Protein AF-A0A5K0YYU1-F1 (afdb_monomer)

Sequence (192 aa):
FPALYQQGPKNLFFDWSRVYGWMVNGLYSSIIIFFFNAFILGKQAFRDGGQIADLPVLGATMFTCIICTVNCQIALTMSHFTWIQHAFVWGSIATWYLFLFLYGMLSPAMTGDSYHIFIDIAPSPMYWIVILLTTATCNLPYFSHISFQRAFRPLDHHIIQEIKHYKKDVKDERMWRRERSKARQKTKIGFT

Solvent-accessible surface area (backbone atoms only — not comparable to full-atom values): 11138 Å² total; per-residue (Å²): 120,75,68,65,68,49,45,64,84,65,40,72,87,72,39,67,70,58,56,50,51,52,52,52,51,51,52,53,40,54,53,48,46,51,54,52,49,51,51,52,44,69,72,38,57,68,40,102,82,65,44,65,57,49,72,69,56,51,50,52,52,46,52,53,27,49,54,53,31,52,50,48,52,50,58,72,69,50,90,72,93,47,74,68,57,52,52,51,52,52,44,53,55,51,53,50,52,50,48,46,50,54,59,30,66,47,58,57,92,81,49,54,95,52,59,41,54,52,70,67,46,69,80,35,67,64,55,58,51,50,38,53,51,48,27,49,61,55,43,45,61,58,51,50,52,50,51,50,40,50,74,78,59,60,52,73,70,58,53,48,51,40,36,74,74,64,52,44,58,80,77,34,65,69,62,45,55,53,53,55,55,61,70,67,53,83,76,90,79,72,92,126

InterPro domains:
  IPR023298 P-type ATPase, transmembrane domain superfamily [SSF81665] (8-143)
  IPR032630 P-type ATPase, C-terminal [PF16212] (1-154)

pLDDT: mean 72.13, std 13.98, range [38.16, 92.06]

Radius of gyration: 23.32 Å; Cα contacts (8 Å, |Δi|>4): 109; chains: 1; bounding box: 61×30×74 Å

Organism: NCBI:txid210225

Structure (mmCIF, N/CA/C/O backbone):
data_AF-A0A5K0YYU1-F1
#
_entry.id   AF-A0A5K0YYU1-F1
#
loop_
_atom_site.group_PDB
_atom_site.id
_atom_site.type_symbol
_atom_site.label_atom_id
_atom_site.label_alt_id
_atom_site.label_comp_id
_atom_site.label_asym_id
_atom_site.label_entity_id
_atom_site.label_seq_id
_atom_site.pdbx_PDB_ins_code
_atom_site.Cartn_x
_atom_site.Cartn_y
_atom_site.Cartn_z
_atom_site.occupancy
_atom_site.B_iso_or_equiv
_atom_site.auth_seq_id
_atom_site.auth_comp_id
_atom_site.auth_asym_id
_atom_site.auth_atom_id
_atom_site.pdbx_PDB_model_num
ATOM 1 N N . PHE A 1 1 ? -14.262 8.699 30.041 1.00 55.66 1 PHE A N 1
ATOM 2 C CA . PHE A 1 1 ? -14.431 7.275 29.681 1.00 55.66 1 PHE A CA 1
ATOM 3 C C . PHE A 1 1 ? -13.352 6.419 30.356 1.00 55.66 1 PHE A C 1
ATOM 5 O O . PHE A 1 1 ? -12.325 6.161 29.738 1.00 55.66 1 PHE A O 1
ATOM 12 N N . PRO A 1 2 ? -13.547 5.979 31.616 1.00 55.06 2 PRO A N 1
ATOM 13 C CA . PRO A 1 2 ? -12.575 5.127 32.323 1.00 55.06 2 PRO A CA 1
ATOM 14 C C . PRO A 1 2 ? -12.354 3.757 31.647 1.00 55.06 2 PRO A C 1
ATOM 16 O O . PRO A 1 2 ? -11.293 3.161 31.799 1.00 55.06 2 PRO A O 1
ATOM 19 N N . ALA A 1 3 ? -13.306 3.293 30.827 1.00 57.41 3 ALA A N 1
ATOM 20 C CA . ALA A 1 3 ? -13.182 2.067 30.035 1.00 57.41 3 ALA A CA 1
ATOM 21 C C . ALA A 1 3 ? -12.029 2.092 29.005 1.00 57.41 3 ALA A C 1
ATOM 23 O O . ALA A 1 3 ? -11.461 1.039 28.729 1.00 57.41 3 ALA A O 1
ATOM 24 N N . LEU A 1 4 ? -11.621 3.263 28.483 1.00 58.41 4 LEU A N 1
ATOM 25 C CA . LEU A 1 4 ? -10.486 3.341 27.541 1.00 58.41 4 LEU A CA 1
ATOM 26 C C . LEU A 1 4 ? -9.161 3.056 28.226 1.00 58.41 4 LEU A C 1
ATOM 28 O O . LEU A 1 4 ? -8.286 2.426 27.640 1.00 58.41 4 LEU A O 1
ATOM 32 N N . TYR A 1 5 ? -9.036 3.472 29.483 1.00 57.28 5 TYR A N 1
ATOM 33 C CA . TYR A 1 5 ? -7.829 3.234 30.262 1.00 57.28 5 TYR A CA 1
ATOM 34 C C . TYR A 1 5 ? -7.651 1.747 30.600 1.00 57.28 5 TYR A C 1
ATOM 36 O O . TYR A 1 5 ? -6.544 1.304 30.872 1.00 57.28 5 TYR A O 1
ATOM 44 N N . GLN A 1 6 ? -8.721 0.946 30.513 1.00 57.97 6 GLN A N 1
ATOM 45 C CA . GLN A 1 6 ? -8.646 -0.507 30.674 1.00 57.97 6 GLN A CA 1
ATOM 46 C C . GLN A 1 6 ? -8.156 -1.251 29.428 1.00 57.97 6 GLN A C 1
ATOM 48 O O . GLN A 1 6 ? -7.838 -2.433 29.535 1.00 57.97 6 GLN A O 1
ATOM 53 N N . GLN A 1 7 ? -8.093 -0.608 28.258 1.00 58.66 7 GLN A N 1
ATOM 54 C CA . GLN A 1 7 ? -7.633 -1.269 27.031 1.00 58.66 7 GLN A CA 1
ATOM 55 C C . GLN A 1 7 ? -6.118 -1.540 27.054 1.00 58.66 7 GLN A C 1
ATOM 57 O O . GLN A 1 7 ? -5.676 -2.531 26.478 1.00 58.66 7 GLN A O 1
ATOM 62 N N . GLY A 1 8 ? -5.344 -0.710 27.767 1.00 58.78 8 GLY A N 1
ATOM 63 C CA . GLY A 1 8 ? -3.905 -0.906 27.993 1.00 58.78 8 GLY A CA 1
ATOM 64 C C . GLY A 1 8 ? -3.589 -2.132 28.867 1.00 58.78 8 GLY A C 1
ATOM 65 O O . GLY A 1 8 ? -2.954 -3.059 28.375 1.00 58.78 8 GLY A O 1
ATOM 66 N N . PRO A 1 9 ? -4.088 -2.211 30.120 1.00 53.91 9 PRO A N 1
ATOM 67 C CA . PRO A 1 9 ? -3.865 -3.353 31.015 1.00 53.91 9 PRO A CA 1
ATOM 68 C C . PRO A 1 9 ? -4.418 -4.686 30.495 1.00 53.91 9 PRO A C 1
ATOM 70 O O . PRO A 1 9 ? -3.914 -5.742 30.855 1.00 53.91 9 PRO A O 1
ATOM 73 N N . LYS A 1 10 ? -5.453 -4.656 29.642 1.00 58.12 10 LYS A N 1
ATOM 74 C CA . LYS A 1 10 ? -6.021 -5.858 29.005 1.00 58.12 10 LYS A CA 1
ATOM 75 C C . LYS A 1 10 ? -5.249 -6.320 27.761 1.00 58.12 10 LYS A C 1
ATOM 77 O O . LYS A 1 10 ? -5.716 -7.223 27.077 1.00 58.12 10 LYS A O 1
ATOM 82 N N . ASN A 1 11 ? -4.116 -5.688 27.446 1.00 57.56 11 ASN A N 1
ATOM 83 C CA . ASN A 1 11 ? -3.204 -6.037 26.355 1.00 57.56 11 ASN A CA 1
ATOM 84 C C . ASN A 1 11 ? -3.864 -6.213 24.970 1.00 57.56 11 ASN A C 1
ATOM 86 O O . ASN A 1 11 ? -3.296 -6.844 24.084 1.00 57.56 11 ASN A O 1
ATOM 90 N N . LEU A 1 12 ? -5.041 -5.609 24.738 1.00 58.25 12 LEU A N 1
ATOM 91 C CA . LEU A 1 12 ? -5.784 -5.746 23.474 1.00 58.25 12 LEU A CA 1
ATOM 92 C C . LEU A 1 12 ? -4.993 -5.237 22.262 1.00 58.25 12 LEU A C 1
ATOM 94 O O . LEU A 1 12 ? -5.298 -5.590 21.123 1.00 58.25 12 LEU A O 1
ATOM 98 N N . PHE A 1 13 ? -4.002 -4.372 22.494 1.00 58.41 13 PHE A N 1
ATOM 99 C CA . PHE A 1 13 ? -3.174 -3.821 21.432 1.00 58.41 13 PHE A CA 1
ATOM 100 C C . PHE A 1 13 ? -1.977 -4.714 21.049 1.00 58.41 13 PHE A C 1
ATOM 102 O O . PHE A 1 13 ? -1.480 -4.592 19.928 1.0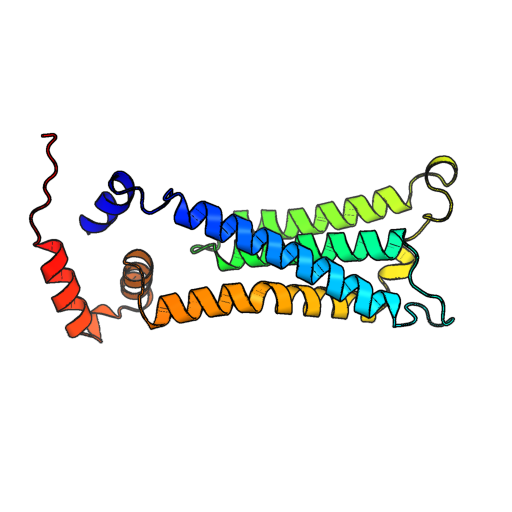0 58.41 13 PHE A O 1
ATOM 109 N N . PHE A 1 14 ? -1.559 -5.622 21.933 1.00 58.78 14 PHE A N 1
ATOM 110 C CA . PHE A 1 14 ? -0.385 -6.494 21.776 1.00 58.78 14 PHE A CA 1
ATOM 111 C C . PHE A 1 14 ? -0.728 -7.982 21.881 1.00 58.78 14 PHE A C 1
ATOM 113 O O . PHE A 1 14 ? 0.141 -8.818 22.113 1.00 58.78 14 PHE A O 1
ATOM 120 N N . ASP A 1 15 ? -1.998 -8.326 21.696 1.00 71.25 15 ASP A N 1
ATOM 121 C CA . ASP A 1 15 ? -2.409 -9.718 21.652 1.00 71.25 15 ASP A CA 1
ATOM 122 C C . ASP A 1 15 ? -1.735 -10.428 20.461 1.00 71.25 15 ASP A C 1
ATOM 124 O O . ASP A 1 15 ? -1.705 -9.901 19.342 1.00 71.25 15 ASP A O 1
ATOM 128 N N . TRP A 1 16 ? -1.176 -11.618 20.693 1.00 76.50 16 TRP A N 1
ATOM 129 C CA . TRP A 1 16 ? -0.406 -12.376 19.692 1.00 76.50 16 TRP A CA 1
ATOM 130 C C . TRP A 1 16 ? -1.220 -12.669 18.426 1.00 76.50 16 TRP A C 1
ATOM 132 O O . TRP A 1 16 ? -0.676 -12.709 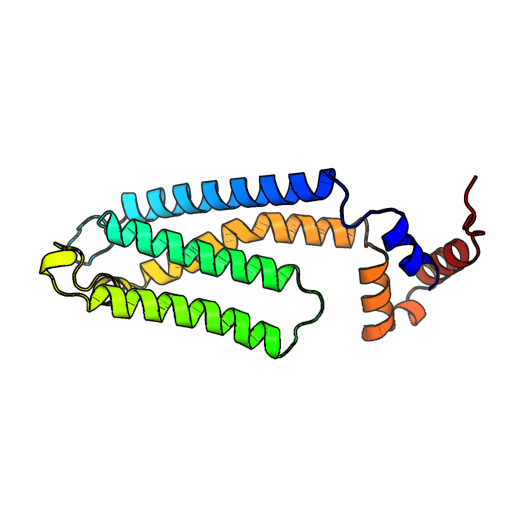17.321 1.00 76.50 16 TRP A O 1
ATOM 142 N N . SER A 1 17 ? -2.541 -12.786 18.577 1.00 76.06 17 SER A N 1
ATOM 143 C CA . SER A 1 17 ? -3.508 -12.908 17.483 1.00 76.06 17 SER A CA 1
ATOM 144 C C . SER A 1 17 ? -3.402 -11.757 16.473 1.00 76.06 17 SER A C 1
ATOM 146 O O . SER A 1 17 ? -3.455 -11.970 15.260 1.00 76.06 17 SER A O 1
ATOM 148 N N . ARG A 1 18 ? -3.189 -10.529 16.959 1.00 75.50 18 ARG A N 1
ATOM 149 C CA . ARG A 1 18 ? -3.094 -9.335 16.121 1.00 75.50 18 ARG A CA 1
ATOM 150 C C . ARG A 1 18 ? -1.764 -9.265 15.393 1.00 75.50 18 ARG A C 1
ATOM 152 O O . ARG A 1 18 ? -1.749 -8.910 14.218 1.00 75.50 18 ARG A O 1
ATOM 159 N N . VAL A 1 19 ? -0.673 -9.635 16.063 1.00 83.62 19 VAL A N 1
ATOM 160 C CA . VAL A 1 19 ? 0.653 -9.747 15.434 1.00 83.62 19 VAL A CA 1
ATOM 161 C C . VAL A 1 19 ? 0.601 -10.756 14.290 1.00 83.62 19 VAL A C 1
ATOM 163 O O . VAL A 1 19 ? 0.998 -10.430 13.174 1.00 83.62 19 VAL A O 1
ATOM 166 N N . TYR A 1 20 ? 0.019 -11.934 14.528 1.00 85.19 20 TYR A N 1
ATOM 167 C CA . TYR A 1 20 ? -0.157 -12.946 13.488 1.00 85.19 20 TYR A CA 1
ATOM 168 C C . TYR A 1 20 ? -1.018 -12.436 12.321 1.00 85.19 20 TYR A C 1
ATOM 170 O O . TYR A 1 20 ? -0.659 -12.631 11.162 1.00 85.19 20 TYR A O 1
ATOM 178 N N . GLY A 1 21 ? -2.100 -11.701 12.602 1.00 83.31 21 GLY A N 1
ATOM 179 C CA . GLY A 1 21 ? -2.921 -11.064 11.567 1.00 83.31 21 GLY A CA 1
ATOM 180 C C . GLY A 1 21 ? -2.133 -10.093 10.679 1.00 83.31 21 GLY A C 1
ATOM 181 O O . GLY A 1 21 ? -2.270 -10.126 9.456 1.00 83.31 21 GLY A O 1
ATOM 182 N N . TRP A 1 22 ? -1.254 -9.278 11.268 1.00 84.62 22 TRP A N 1
ATOM 183 C CA . TRP A 1 22 ? -0.362 -8.394 10.510 1.00 84.62 22 TRP A CA 1
ATOM 184 C C . TRP A 1 22 ? 0.678 -9.167 9.692 1.00 84.62 22 TRP A C 1
ATOM 186 O O . TRP A 1 22 ? 0.928 -8.803 8.544 1.00 84.62 22 TRP A O 1
ATOM 196 N N . MET A 1 23 ? 1.237 -10.255 10.234 1.00 88.75 23 MET A N 1
ATOM 197 C CA . MET A 1 23 ? 2.175 -11.117 9.502 1.00 88.75 23 MET A CA 1
ATOM 198 C C . MET A 1 23 ? 1.515 -11.766 8.280 1.00 88.75 23 MET A C 1
ATOM 200 O O . MET A 1 23 ? 2.078 -11.727 7.187 1.00 88.75 23 MET A O 1
ATOM 204 N N . VAL A 1 24 ? 0.303 -12.308 8.436 1.00 87.94 24 VAL A N 1
ATOM 205 C CA . VAL A 1 24 ? -0.466 -12.898 7.328 1.00 87.94 24 VAL A CA 1
ATOM 206 C C . VAL A 1 24 ? -0.821 -11.840 6.283 1.00 87.94 24 VAL A C 1
ATOM 208 O O . VAL A 1 24 ? -0.683 -12.103 5.091 1.00 87.94 24 VAL A O 1
ATOM 211 N N . ASN A 1 25 ? -1.209 -10.629 6.702 1.00 86.88 25 ASN A N 1
ATOM 212 C CA . ASN A 1 25 ? -1.471 -9.526 5.773 1.00 86.88 25 ASN A CA 1
ATOM 213 C C . ASN A 1 25 ? -0.217 -9.136 4.974 1.00 86.88 25 ASN A C 1
ATOM 215 O O . ASN A 1 25 ? -0.302 -8.913 3.766 1.00 86.88 25 ASN A O 1
ATOM 219 N N . GLY A 1 26 ? 0.949 -9.095 5.625 1.00 88.31 26 GLY A N 1
ATOM 220 C CA . GLY A 1 26 ? 2.231 -8.858 4.961 1.00 88.31 26 GLY A CA 1
ATOM 221 C C . GLY A 1 26 ? 2.562 -9.948 3.940 1.00 88.31 26 GLY A C 1
ATOM 222 O O . GLY A 1 26 ? 2.882 -9.638 2.795 1.00 88.31 26 GLY A O 1
ATOM 223 N N . LEU A 1 27 ? 2.405 -11.222 4.315 1.00 90.75 27 LEU A N 1
ATOM 224 C CA . LEU A 1 27 ? 2.638 -12.355 3.415 1.00 90.75 27 LEU A CA 1
ATOM 225 C C . LEU A 1 27 ? 1.703 -12.319 2.198 1.00 90.75 27 LEU A C 1
ATOM 227 O O . LEU A 1 27 ? 2.154 -12.458 1.064 1.00 90.75 27 LEU A O 1
ATOM 231 N N . TYR A 1 28 ? 0.412 -12.081 2.430 1.00 89.12 28 TYR A N 1
ATOM 232 C CA . TYR A 1 28 ? -0.592 -11.937 1.379 1.00 89.12 28 TYR A CA 1
ATOM 233 C C . TYR A 1 28 ? -0.252 -10.790 0.418 1.00 89.12 28 TYR A C 1
ATOM 235 O O . TYR A 1 28 ? -0.287 -10.970 -0.800 1.00 89.12 28 TYR A O 1
ATOM 243 N N . SER A 1 29 ? 0.142 -9.636 0.965 1.00 89.38 29 SER A N 1
ATOM 244 C CA . SER A 1 29 ? 0.532 -8.462 0.181 1.00 89.38 29 SER A CA 1
ATOM 245 C C . SER A 1 29 ? 1.723 -8.766 -0.731 1.00 89.38 29 SER A C 1
ATOM 247 O O . SER A 1 29 ? 1.675 -8.490 -1.928 1.00 89.38 29 SER A O 1
ATOM 249 N N . SER A 1 30 ? 2.763 -9.409 -0.195 1.00 90.94 30 SER A N 1
ATOM 250 C CA . SER A 1 30 ? 3.954 -9.797 -0.959 1.00 90.94 30 SER A CA 1
ATOM 251 C C . SER A 1 30 ? 3.638 -10.786 -2.082 1.00 90.94 30 SER A C 1
ATOM 253 O O . SER A 1 30 ? 4.115 -10.612 -3.203 1.00 90.94 30 SER A O 1
ATOM 255 N N . ILE A 1 31 ? 2.804 -11.796 -1.807 1.00 91.62 31 ILE A N 1
ATOM 256 C CA . ILE A 1 31 ? 2.374 -12.789 -2.803 1.00 91.62 31 ILE A CA 1
ATOM 257 C C . ILE A 1 31 ? 1.642 -12.097 -3.957 1.00 91.62 31 ILE A C 1
ATOM 259 O O . ILE A 1 31 ? 1.972 -12.323 -5.121 1.00 91.62 31 ILE A O 1
ATOM 263 N N . ILE A 1 32 ? 0.684 -11.219 -3.651 1.00 89.69 32 ILE A N 1
ATOM 264 C CA . ILE A 1 32 ? -0.076 -10.503 -4.680 1.00 89.69 32 ILE A CA 1
ATOM 265 C C . ILE A 1 32 ? 0.823 -9.622 -5.521 1.00 89.69 32 ILE A C 1
ATOM 267 O O . ILE A 1 32 ? 0.738 -9.694 -6.743 1.00 89.69 32 ILE A O 1
ATOM 271 N N . ILE A 1 33 ? 1.685 -8.822 -4.893 1.00 90.75 33 ILE A N 1
ATOM 272 C CA . ILE A 1 33 ? 2.581 -7.922 -5.619 1.00 90.75 33 ILE A CA 1
ATOM 273 C C . ILE A 1 33 ? 3.455 -8.722 -6.584 1.00 90.75 33 ILE A C 1
ATOM 275 O O . ILE A 1 33 ? 3.574 -8.335 -7.747 1.00 90.75 33 ILE A O 1
ATOM 279 N N . PHE A 1 34 ? 4.010 -9.851 -6.139 1.00 89.12 34 PHE A N 1
ATOM 280 C CA . PHE A 1 34 ? 4.836 -10.705 -6.983 1.00 89.12 34 PHE A CA 1
ATOM 281 C C . PHE A 1 34 ? 4.057 -11.256 -8.185 1.00 89.12 34 PHE A C 1
ATOM 283 O O . PHE A 1 34 ? 4.461 -11.036 -9.326 1.00 89.12 34 PHE A O 1
ATOM 290 N N . PHE A 1 35 ? 2.918 -11.919 -7.953 1.00 87.75 35 PHE A N 1
ATOM 291 C CA . PHE A 1 35 ? 2.144 -12.538 -9.033 1.00 87.75 35 PHE A CA 1
ATOM 292 C C . PHE A 1 35 ? 1.530 -11.512 -9.991 1.00 87.75 35 PHE A C 1
ATOM 294 O O . PHE A 1 35 ? 1.548 -11.746 -11.197 1.00 87.75 35 PHE A O 1
ATOM 301 N N . PHE A 1 36 ? 1.028 -10.374 -9.498 1.00 86.56 36 PHE A N 1
ATOM 302 C CA . PHE A 1 36 ? 0.480 -9.318 -10.357 1.00 86.56 36 PHE A CA 1
ATOM 303 C C . PHE A 1 36 ? 1.551 -8.713 -11.257 1.00 86.56 36 PHE A C 1
ATOM 305 O O . PHE A 1 36 ? 1.348 -8.623 -12.467 1.00 86.56 36 PHE A O 1
ATOM 312 N N . ASN A 1 37 ? 2.702 -8.339 -10.692 1.00 84.94 37 ASN A N 1
ATOM 313 C CA . ASN A 1 37 ? 3.785 -7.761 -11.484 1.00 84.94 37 ASN A CA 1
ATOM 314 C C . ASN A 1 37 ? 4.342 -8.782 -12.480 1.00 84.94 37 ASN A C 1
ATOM 316 O O . ASN A 1 37 ? 4.493 -8.455 -13.653 1.00 84.94 37 ASN A O 1
ATOM 320 N N . ALA A 1 38 ? 4.569 -10.030 -12.059 1.00 83.50 38 ALA A N 1
ATOM 321 C CA . ALA A 1 38 ? 5.037 -11.088 -12.954 1.00 83.50 38 ALA A CA 1
ATOM 322 C C . ALA A 1 38 ? 4.035 -11.390 -14.081 1.00 83.50 38 ALA A C 1
ATOM 324 O O . ALA A 1 38 ? 4.435 -11.615 -15.219 1.00 83.50 38 ALA A O 1
ATOM 325 N N . PHE A 1 39 ? 2.730 -11.370 -13.797 1.00 83.50 39 PHE A N 1
ATOM 326 C CA . PHE A 1 39 ? 1.703 -11.620 -14.805 1.00 83.50 39 PHE A CA 1
ATOM 327 C C . PHE A 1 39 ? 1.578 -10.469 -15.804 1.00 83.50 39 PHE A C 1
ATOM 329 O O . PHE A 1 39 ? 1.506 -10.721 -17.005 1.00 83.50 39 PHE A O 1
ATOM 336 N N . ILE A 1 40 ? 1.545 -9.221 -15.328 1.00 79.69 40 ILE A N 1
ATOM 337 C CA . ILE A 1 40 ? 1.324 -8.062 -16.197 1.00 79.69 40 ILE A CA 1
ATOM 338 C C . ILE A 1 40 ? 2.580 -7.760 -17.016 1.00 79.69 40 ILE A C 1
ATOM 340 O O . ILE A 1 40 ? 2.497 -7.679 -18.237 1.00 79.69 40 ILE A O 1
ATOM 344 N N . LEU A 1 41 ? 3.752 -7.669 -16.380 1.00 74.00 41 LEU A N 1
ATOM 345 C CA . LEU A 1 41 ? 5.000 -7.362 -17.085 1.00 74.00 41 LEU A CA 1
ATOM 346 C C . LEU A 1 41 ? 5.563 -8.571 -17.849 1.00 74.00 41 LEU A C 1
ATOM 348 O O . LEU A 1 41 ? 6.295 -8.388 -18.816 1.00 74.00 41 LEU A O 1
ATOM 352 N N . GLY A 1 42 ? 5.220 -9.800 -17.447 1.00 67.62 42 GLY A N 1
ATOM 353 C CA . GLY A 1 42 ? 5.651 -11.017 -18.143 1.00 67.62 42 GLY A CA 1
ATOM 354 C C . GLY A 1 42 ? 4.817 -11.364 -19.379 1.00 67.62 42 GLY A C 1
ATOM 355 O O . GLY A 1 42 ? 5.314 -12.053 -20.266 1.00 67.62 42 GLY A O 1
ATOM 356 N N . LYS A 1 43 ? 3.559 -10.907 -19.462 1.00 62.38 43 LYS A N 1
ATOM 357 C CA . LYS A 1 43 ? 2.682 -11.158 -20.624 1.00 62.38 43 LYS A CA 1
ATOM 358 C C . LYS A 1 43 ? 2.557 -9.976 -21.574 1.00 62.38 43 LYS A C 1
ATOM 360 O O . LYS A 1 43 ? 2.192 -10.179 -22.729 1.00 62.38 43 LYS A O 1
ATOM 365 N N . GLN A 1 44 ? 2.805 -8.760 -21.099 1.00 58.00 44 GLN A N 1
ATOM 366 C CA . GLN A 1 44 ? 2.590 -7.547 -21.873 1.00 58.00 44 GLN A CA 1
ATOM 367 C C . GLN A 1 44 ? 3.927 -6.954 -22.320 1.00 58.00 44 GLN A C 1
ATOM 369 O O . GLN A 1 44 ? 4.811 -6.718 -21.499 1.00 58.00 44 GLN A O 1
ATOM 374 N N . ALA A 1 45 ? 4.067 -6.696 -23.623 1.00 55.97 45 ALA A N 1
ATOM 375 C CA . ALA A 1 45 ? 5.203 -5.956 -24.156 1.00 55.97 45 ALA A CA 1
ATOM 376 C C . ALA A 1 45 ? 5.219 -4.553 -23.533 1.00 55.97 45 ALA A C 1
ATOM 378 O O . ALA A 1 45 ? 4.289 -3.768 -23.713 1.00 55.97 45 ALA A O 1
ATOM 379 N N . PHE A 1 46 ? 6.253 -4.270 -22.744 1.00 53.97 46 PHE A N 1
ATOM 380 C CA . PHE A 1 46 ? 6.353 -3.052 -21.939 1.00 53.97 46 PHE A CA 1
ATOM 381 C C . PHE A 1 46 ? 6.889 -1.860 -22.750 1.00 53.97 46 PHE A C 1
ATOM 383 O O . PHE A 1 46 ? 6.750 -0.712 -22.332 1.00 53.97 46 PHE A O 1
ATOM 390 N N . ARG A 1 47 ? 7.480 -2.134 -23.922 1.00 55.41 47 ARG A N 1
ATOM 391 C CA . ARG A 1 47 ? 8.093 -1.158 -24.832 1.00 55.41 47 ARG A CA 1
ATOM 392 C C . ARG A 1 47 ? 7.389 -1.188 -26.193 1.00 55.41 47 ARG A C 1
ATOM 394 O O . ARG A 1 47 ? 7.032 -2.271 -26.657 1.00 55.41 47 ARG A O 1
ATOM 401 N N . ASP A 1 48 ? 7.277 -0.036 -26.865 1.00 49.62 48 ASP A N 1
ATOM 402 C CA . ASP A 1 48 ? 6.700 0.110 -28.224 1.00 49.62 48 ASP A CA 1
ATOM 403 C C . ASP A 1 48 ? 7.341 -0.824 -29.279 1.00 49.62 48 ASP A C 1
ATOM 405 O O . ASP A 1 48 ? 6.781 -1.046 -30.347 1.00 49.62 48 ASP A O 1
ATOM 409 N N . GLY A 1 49 ? 8.502 -1.416 -28.970 1.00 47.38 49 GLY A N 1
ATOM 410 C CA . GLY A 1 49 ? 9.204 -2.404 -29.796 1.00 47.38 49 GLY A CA 1
ATOM 411 C C . GLY A 1 49 ? 8.905 -3.882 -29.496 1.00 47.38 49 GLY A C 1
ATOM 412 O O . GLY A 1 49 ? 9.624 -4.738 -30.000 1.00 47.38 49 GLY A O 1
ATOM 413 N N . GLY A 1 50 ? 7.913 -4.221 -28.662 1.00 52.97 50 GLY A N 1
ATOM 414 C CA . GLY A 1 50 ? 7.540 -5.625 -28.409 1.00 52.97 50 GLY A CA 1
ATOM 415 C C . GLY A 1 50 ? 8.445 -6.383 -27.423 1.00 52.97 50 GLY A C 1
ATOM 416 O O . GLY A 1 50 ? 8.275 -7.586 -27.233 1.00 52.97 50 GLY A O 1
ATOM 417 N N . GLN A 1 51 ? 9.407 -5.701 -26.795 1.00 56.59 51 GLN A N 1
ATOM 418 C CA . GLN A 1 51 ? 10.353 -6.309 -25.857 1.00 56.59 51 GLN A CA 1
ATOM 419 C C . GLN A 1 51 ? 9.714 -6.518 -24.475 1.00 56.59 51 GLN A C 1
ATOM 421 O O . GLN A 1 51 ? 9.005 -5.650 -23.952 1.00 56.59 51 GLN A O 1
ATOM 426 N N . ILE A 1 52 ? 9.958 -7.698 -23.905 1.00 60.34 52 ILE A N 1
ATOM 427 C CA . ILE A 1 52 ? 9.526 -8.083 -22.558 1.00 60.34 52 ILE A CA 1
ATOM 428 C C . ILE A 1 52 ? 10.324 -7.253 -21.543 1.00 60.34 52 ILE A C 1
ATOM 430 O O . ILE A 1 52 ? 11.473 -6.905 -21.804 1.00 60.34 52 ILE A O 1
ATOM 434 N N . ALA A 1 53 ? 9.716 -6.909 -20.407 1.00 63.28 53 ALA A N 1
ATOM 435 C CA . ALA A 1 53 ? 10.404 -6.172 -19.353 1.00 63.28 53 ALA A CA 1
ATOM 436 C C . ALA A 1 53 ? 11.607 -6.968 -18.814 1.00 63.28 53 ALA A C 1
ATOM 438 O O . ALA A 1 53 ? 11.452 -8.115 -18.388 1.00 63.28 53 ALA A O 1
ATOM 439 N N . ASP A 1 54 ? 12.785 -6.341 -18.791 1.00 71.12 54 ASP A N 1
ATOM 440 C CA . ASP A 1 54 ? 13.985 -6.949 -18.217 1.00 71.12 54 ASP A CA 1
ATOM 441 C C . ASP A 1 54 ? 13.841 -7.155 -16.700 1.00 71.12 54 ASP A C 1
ATOM 443 O O . ASP A 1 54 ? 13.093 -6.455 -16.007 1.00 71.12 54 ASP A O 1
ATOM 447 N N . LEU A 1 55 ? 14.601 -8.106 -16.148 1.00 76.19 55 LEU A N 1
ATOM 448 C CA . LEU A 1 55 ? 14.570 -8.434 -14.717 1.00 76.19 55 LEU A CA 1
ATOM 449 C C . LEU A 1 55 ? 14.789 -7.209 -13.789 1.00 76.19 55 LEU A C 1
ATOM 451 O O . LEU A 1 55 ? 14.082 -7.111 -12.781 1.00 76.19 55 LEU A O 1
ATOM 455 N N . PRO A 1 56 ? 15.677 -6.241 -14.105 1.00 76.25 56 PRO A N 1
ATOM 456 C CA . PRO A 1 56 ? 15.827 -5.017 -13.314 1.00 76.25 56 PRO A CA 1
ATOM 457 C C . PRO A 1 56 ? 14.587 -4.109 -13.342 1.00 76.25 56 PRO A C 1
ATOM 459 O O . PRO A 1 56 ? 14.224 -3.530 -12.318 1.00 76.25 56 PRO A O 1
ATOM 462 N N . VAL A 1 57 ? 13.897 -4.025 -14.486 1.00 78.19 57 VAL A N 1
ATOM 463 C CA . VAL A 1 57 ? 12.650 -3.254 -14.656 1.00 78.19 57 VAL A CA 1
ATOM 464 C C . VAL A 1 57 ? 11.521 -3.876 -13.836 1.00 78.19 57 VAL A C 1
ATOM 466 O O . VAL A 1 57 ? 10.785 -3.171 -13.136 1.00 78.19 57 VAL A O 1
ATOM 469 N N . LEU A 1 58 ? 11.420 -5.207 -13.867 1.00 82.25 58 LEU A N 1
ATOM 470 C CA . LEU A 1 58 ? 10.468 -5.960 -13.055 1.00 82.25 58 LEU A CA 1
ATOM 471 C C . LEU A 1 58 ? 10.712 -5.720 -11.559 1.00 82.25 58 LEU A C 1
ATOM 473 O O . LEU A 1 58 ? 9.776 -5.392 -10.828 1.00 82.25 58 LEU A O 1
ATOM 477 N N . GLY A 1 59 ? 11.969 -5.820 -11.116 1.00 83.88 59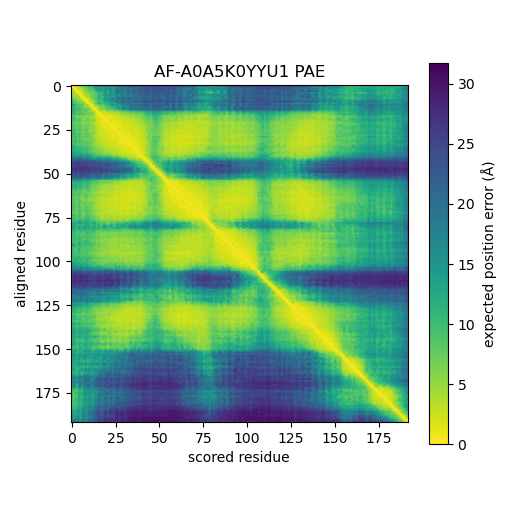 GLY A N 1
ATOM 478 C CA . GLY A 1 59 ? 12.360 -5.568 -9.730 1.00 83.88 59 GLY A CA 1
ATOM 479 C C . GLY A 1 59 ? 12.027 -4.145 -9.276 1.00 83.88 59 GLY A C 1
ATOM 480 O O . GLY A 1 59 ? 11.371 -3.967 -8.249 1.00 83.88 59 GLY A O 1
ATOM 481 N N . ALA A 1 60 ? 12.403 -3.131 -10.061 1.00 84.06 60 ALA A N 1
ATOM 482 C CA . ALA A 1 60 ? 12.103 -1.732 -9.754 1.00 84.06 60 ALA A CA 1
ATOM 483 C C . ALA A 1 60 ? 10.590 -1.479 -9.630 1.00 84.06 60 ALA A C 1
ATOM 485 O O . ALA A 1 60 ? 10.144 -0.829 -8.682 1.00 84.06 60 ALA A O 1
ATOM 486 N N . THR A 1 61 ? 9.788 -2.055 -10.532 1.00 85.81 61 THR A N 1
ATOM 487 C CA . THR A 1 61 ? 8.322 -1.929 -10.503 1.00 85.81 61 THR A CA 1
ATOM 488 C C . THR A 1 61 ? 7.715 -2.599 -9.271 1.00 85.81 61 THR A C 1
ATOM 490 O O . THR A 1 61 ? 6.871 -2.000 -8.596 1.00 85.81 61 THR A O 1
ATOM 493 N N . MET A 1 62 ? 8.185 -3.801 -8.915 1.00 89.31 62 MET A N 1
ATOM 494 C CA . MET A 1 62 ? 7.757 -4.500 -7.699 1.00 89.31 62 MET A CA 1
ATOM 495 C C . MET A 1 62 ? 8.059 -3.678 -6.442 1.00 89.31 62 MET A C 1
ATOM 497 O O . MET A 1 62 ? 7.179 -3.516 -5.596 1.00 89.31 62 MET A O 1
ATOM 501 N N . PHE A 1 63 ? 9.261 -3.105 -6.328 1.00 89.12 63 PHE A N 1
ATOM 502 C CA . PHE A 1 63 ? 9.622 -2.263 -5.186 1.00 89.12 63 PHE A CA 1
ATOM 503 C C . PHE A 1 63 ? 8.751 -1.007 -5.084 1.00 89.12 63 PHE A C 1
ATOM 505 O O . PHE A 1 63 ? 8.254 -0.699 -3.998 1.00 89.12 63 PHE A O 1
ATOM 512 N N . THR A 1 64 ? 8.479 -0.321 -6.198 1.00 89.94 64 THR A N 1
ATOM 513 C CA . THR A 1 64 ? 7.564 0.831 -6.199 1.00 89.94 64 THR A CA 1
ATOM 514 C C . THR A 1 64 ? 6.153 0.432 -5.749 1.00 89.94 64 THR A C 1
ATOM 516 O O . THR A 1 64 ? 5.538 1.145 -4.950 1.00 89.94 64 THR A O 1
ATOM 519 N N . CYS A 1 65 ? 5.650 -0.731 -6.184 1.00 90.69 65 CYS A N 1
ATOM 520 C CA . CYS A 1 65 ? 4.360 -1.262 -5.731 1.00 90.69 65 CYS A CA 1
ATOM 521 C C . CYS A 1 65 ? 4.342 -1.524 -4.218 1.00 90.69 65 CYS A C 1
ATOM 523 O O . CYS A 1 65 ? 3.358 -1.186 -3.557 1.00 90.69 65 CYS A O 1
ATOM 525 N N . ILE A 1 66 ? 5.420 -2.086 -3.656 1.00 92.06 66 ILE A N 1
ATOM 526 C CA . ILE A 1 66 ? 5.550 -2.326 -2.209 1.00 92.06 66 ILE A CA 1
ATOM 527 C C . ILE A 1 66 ? 5.490 -1.003 -1.448 1.00 92.06 66 ILE A C 1
ATOM 529 O O . ILE A 1 66 ? 4.699 -0.870 -0.516 1.00 92.06 66 ILE A O 1
ATOM 533 N N . ILE A 1 67 ? 6.274 -0.006 -1.862 1.00 91.75 67 ILE A N 1
ATOM 534 C CA . ILE A 1 67 ? 6.333 1.298 -1.189 1.00 91.75 67 ILE A CA 1
ATOM 535 C C . ILE A 1 67 ? 4.970 1.990 -1.231 1.00 91.75 67 ILE A C 1
ATOM 537 O O . ILE A 1 67 ? 4.514 2.505 -0.210 1.00 91.75 67 ILE A O 1
ATOM 541 N N . CYS A 1 68 ? 4.289 1.975 -2.379 1.00 90.12 68 CYS A N 1
ATOM 542 C CA . CYS A 1 68 ? 2.956 2.561 -2.510 1.00 90.12 68 CYS A CA 1
ATOM 543 C C . CYS A 1 68 ? 1.925 1.828 -1.632 1.00 90.12 68 CYS A C 1
ATOM 545 O O . CYS A 1 68 ? 1.170 2.459 -0.888 1.00 90.12 68 CYS A O 1
ATOM 547 N N . THR A 1 69 ? 1.954 0.492 -1.646 1.00 90.75 69 THR A N 1
ATOM 548 C CA . THR A 1 69 ? 1.066 -0.358 -0.845 1.00 90.75 69 THR A CA 1
ATOM 549 C C . THR A 1 69 ? 1.248 -0.117 0.644 1.00 90.75 69 THR A C 1
ATOM 551 O O . THR A 1 69 ? 0.275 0.191 1.325 1.00 90.75 69 THR A O 1
ATOM 554 N N . VAL A 1 70 ? 2.478 -0.197 1.152 1.00 90.19 70 VAL A N 1
ATOM 555 C CA . VAL A 1 70 ? 2.770 -0.035 2.582 1.00 90.19 70 VAL A CA 1
ATOM 556 C C . VAL A 1 70 ? 2.425 1.376 3.057 1.00 90.19 70 VAL A C 1
ATOM 558 O O . VAL A 1 70 ? 1.788 1.526 4.098 1.00 90.19 70 VAL A O 1
ATOM 561 N N . ASN A 1 71 ? 2.754 2.413 2.281 1.00 90.75 71 ASN A N 1
ATOM 562 C CA . ASN A 1 71 ? 2.359 3.784 2.615 1.00 90.75 71 ASN A CA 1
ATOM 563 C C . ASN A 1 71 ? 0.835 3.945 2.684 1.00 90.75 71 ASN A C 1
ATOM 565 O O . ASN A 1 71 ? 0.322 4.586 3.601 1.00 90.75 71 ASN A O 1
ATOM 569 N N . CYS A 1 72 ? 0.100 3.328 1.756 1.00 87.62 72 CYS A N 1
ATOM 570 C CA . CYS A 1 72 ? -1.358 3.337 1.780 1.00 87.62 72 CYS A CA 1
ATOM 571 C C . CYS A 1 72 ? -1.916 2.561 2.988 1.00 87.62 72 CYS A C 1
ATOM 573 O O . CYS A 1 72 ? -2.810 3.065 3.664 1.00 87.62 72 CYS A O 1
ATOM 575 N N . GLN A 1 73 ? -1.352 1.397 3.336 1.00 87.94 73 GLN A N 1
ATOM 576 C CA . GLN A 1 73 ? -1.736 0.640 4.539 1.00 87.94 73 GLN A CA 1
ATOM 577 C C . GLN A 1 73 ? -1.532 1.461 5.815 1.00 87.94 73 GLN A C 1
ATOM 579 O O . GLN A 1 73 ? -2.421 1.509 6.670 1.00 87.94 73 GLN A O 1
ATOM 584 N N . ILE A 1 74 ? -0.393 2.149 5.935 1.00 86.38 74 ILE A N 1
ATOM 585 C CA . ILE A 1 74 ? -0.104 3.041 7.064 1.00 86.38 74 ILE A CA 1
ATOM 586 C C . ILE A 1 74 ? -1.129 4.177 7.105 1.00 86.38 74 ILE A C 1
ATOM 588 O O . ILE A 1 74 ? -1.733 4.410 8.152 1.00 86.38 74 ILE A O 1
ATOM 592 N N . ALA A 1 75 ? -1.385 4.833 5.970 1.00 84.88 75 ALA A N 1
ATOM 593 C CA . ALA A 1 75 ? -2.358 5.917 5.877 1.00 84.88 75 ALA A CA 1
ATOM 594 C C . ALA A 1 75 ? -3.783 5.469 6.256 1.00 84.88 75 ALA A C 1
ATOM 596 O O . ALA A 1 75 ? -4.482 6.199 6.954 1.00 84.88 75 ALA A O 1
ATOM 597 N N . LEU A 1 76 ? -4.197 4.260 5.860 1.00 79.44 76 LEU A N 1
ATOM 598 C CA . LEU A 1 76 ? -5.500 3.679 6.211 1.00 79.44 76 LEU A CA 1
ATOM 599 C C . LEU A 1 76 ? -5.606 3.291 7.692 1.00 79.44 76 LEU A C 1
ATOM 601 O O . LEU A 1 76 ? -6.691 3.349 8.273 1.00 79.44 76 LEU A O 1
ATOM 605 N N . THR A 1 77 ? -4.491 2.886 8.301 1.00 76.00 77 THR A N 1
ATOM 606 C CA . THR A 1 77 ? -4.434 2.511 9.723 1.00 76.00 77 THR A CA 1
ATOM 607 C C . THR A 1 77 ? -4.418 3.743 10.627 1.00 76.00 77 THR A C 1
ATOM 609 O O . THR A 1 77 ? -4.905 3.702 11.760 1.00 76.00 77 THR A O 1
ATOM 612 N N . MET A 1 78 ? -3.859 4.852 10.142 1.00 77.44 78 MET A N 1
ATOM 613 C CA . MET A 1 78 ? -3.701 6.069 10.922 1.00 77.44 78 MET A CA 1
ATOM 614 C C . MET A 1 78 ? -5.051 6.754 11.169 1.00 77.44 78 MET A C 1
ATOM 616 O O . MET A 1 78 ? -5.774 7.113 10.246 1.00 77.44 78 MET A O 1
ATOM 620 N N . SER A 1 79 ? -5.390 6.982 12.439 1.00 65.12 79 SER A N 1
ATOM 621 C CA . SER A 1 79 ? -6.665 7.605 12.818 1.00 65.12 79 SER A CA 1
ATOM 622 C C . SER A 1 79 ? -6.632 9.138 12.845 1.00 65.12 79 SER A C 1
ATOM 624 O O . SER A 1 79 ? -7.684 9.775 12.849 1.00 65.12 79 SER A O 1
ATOM 626 N N . HIS A 1 80 ? -5.439 9.738 12.879 1.00 70.81 80 HIS A N 1
ATOM 627 C CA . HIS A 1 80 ? -5.236 11.183 12.912 1.00 70.81 80 HIS A CA 1
ATOM 628 C C . HIS A 1 80 ? -4.165 11.570 11.908 1.00 70.81 80 HIS A C 1
ATOM 630 O O . HIS A 1 80 ? -2.990 11.321 12.162 1.00 70.81 80 HIS A O 1
ATOM 636 N N . PHE A 1 81 ? -4.582 12.196 10.808 1.00 72.00 81 PHE A N 1
ATOM 637 C CA . PHE A 1 81 ? -3.683 12.646 9.757 1.00 72.00 81 PHE A CA 1
ATOM 638 C C . PHE A 1 81 ? -2.999 13.951 10.175 1.00 72.00 81 PHE A C 1
ATOM 640 O O . PHE A 1 81 ? -3.627 15.009 10.201 1.00 72.00 81 PHE A O 1
ATOM 647 N N . THR A 1 82 ? -1.727 13.877 10.566 1.00 83.56 82 THR A N 1
ATOM 648 C CA . THR A 1 82 ? -0.933 15.067 10.913 1.00 83.56 82 THR A CA 1
ATOM 649 C C . THR A 1 82 ? -0.035 15.477 9.749 1.00 83.56 82 THR A C 1
ATOM 651 O O . THR A 1 82 ? 0.362 14.646 8.933 1.00 83.56 82 THR A O 1
ATOM 654 N N . TRP A 1 83 ? 0.340 16.759 9.687 1.00 82.62 83 TRP A N 1
ATOM 655 C CA . TRP A 1 83 ? 1.261 17.271 8.660 1.00 82.62 83 TRP A CA 1
ATOM 656 C C . TRP A 1 83 ? 2.590 16.500 8.618 1.00 82.62 83 TRP A C 1
ATOM 658 O O . TRP A 1 83 ? 3.121 16.219 7.548 1.00 82.62 83 TRP A O 1
ATOM 668 N N . ILE A 1 84 ? 3.084 16.085 9.788 1.00 85.00 84 ILE A N 1
ATOM 669 C CA . ILE A 1 84 ? 4.309 15.289 9.921 1.00 85.00 84 ILE A CA 1
ATOM 670 C C . ILE A 1 84 ? 4.174 13.959 9.171 1.00 85.00 84 ILE A C 1
ATOM 672 O O . ILE A 1 84 ? 5.063 13.593 8.413 1.00 85.00 84 ILE A O 1
ATOM 676 N N . GLN A 1 85 ? 3.053 13.251 9.325 1.00 85.25 85 GLN A N 1
ATOM 677 C CA . GLN A 1 85 ? 2.839 11.975 8.631 1.00 85.25 85 GLN A CA 1
ATOM 678 C C . GLN A 1 85 ? 2.787 12.159 7.119 1.00 85.25 85 GLN A C 1
ATOM 680 O O . GLN A 1 85 ? 3.354 11.353 6.390 1.00 85.25 85 GLN A O 1
ATOM 685 N N . HIS A 1 86 ? 2.156 13.237 6.651 1.00 84.19 86 HIS A N 1
ATOM 686 C CA . HIS A 1 86 ? 2.144 13.577 5.234 1.00 84.19 86 HIS A CA 1
ATOM 687 C C . HIS A 1 86 ? 3.571 13.760 4.708 1.00 84.19 86 HIS A C 1
ATOM 689 O O . HIS A 1 86 ? 3.941 13.146 3.711 1.00 84.19 86 HIS A O 1
ATOM 695 N N . ALA A 1 87 ? 4.399 14.525 5.426 1.00 88.56 87 ALA A N 1
ATOM 696 C CA . ALA A 1 87 ? 5.801 14.720 5.073 1.00 88.56 87 ALA A CA 1
ATOM 697 C C . ALA A 1 87 ? 6.589 13.399 5.034 1.00 88.56 87 ALA A C 1
ATOM 699 O O . ALA A 1 87 ? 7.385 13.204 4.122 1.00 88.56 87 ALA A O 1
ATOM 700 N N . PHE A 1 88 ? 6.340 12.464 5.958 1.00 87.56 88 PHE A N 1
ATOM 701 C CA . PHE A 1 88 ? 6.983 11.145 5.935 1.00 87.56 88 PHE A CA 1
ATOM 702 C C . PHE A 1 88 ? 6.521 10.269 4.766 1.00 87.56 88 PHE A C 1
ATOM 704 O O . PHE A 1 88 ? 7.354 9.621 4.134 1.00 87.56 88 PHE A O 1
ATOM 711 N N . VAL A 1 89 ? 5.225 10.268 4.440 1.00 87.94 89 VAL A N 1
ATOM 712 C CA . VAL A 1 89 ? 4.692 9.500 3.304 1.00 87.94 89 VAL A CA 1
ATOM 713 C C . VAL A 1 89 ? 5.293 10.009 1.995 1.00 87.94 89 VAL A C 1
ATOM 715 O O . VAL A 1 89 ? 5.904 9.229 1.264 1.00 87.94 89 VAL A O 1
ATOM 718 N N . TRP A 1 90 ? 5.208 11.314 1.723 1.00 87.94 90 TRP A N 1
ATOM 719 C CA . TRP A 1 90 ? 5.800 11.894 0.511 1.00 87.94 90 TRP A CA 1
ATOM 720 C C . TRP A 1 90 ? 7.318 11.816 0.505 1.00 87.94 90 TRP A C 1
ATOM 722 O O . TRP A 1 90 ? 7.901 11.541 -0.538 1.00 87.94 90 TRP A O 1
ATOM 732 N N . GLY A 1 91 ? 7.951 12.003 1.664 1.00 89.56 91 GLY A N 1
ATOM 733 C CA . GLY A 1 91 ? 9.389 11.851 1.835 1.00 89.56 91 GLY A CA 1
ATOM 734 C C . GLY A 1 91 ? 9.852 10.453 1.443 1.00 89.56 91 GLY A C 1
ATOM 735 O O . GLY A 1 91 ? 10.787 10.331 0.664 1.00 89.56 91 GLY A O 1
ATOM 736 N N . SER A 1 92 ? 9.150 9.401 1.879 1.00 89.88 92 SER A N 1
ATOM 737 C CA . SER A 1 92 ? 9.499 8.020 1.516 1.00 89.88 92 SER A CA 1
ATOM 738 C C . SER A 1 92 ? 9.422 7.768 0.005 1.00 89.88 92 SER A C 1
ATOM 740 O O . SER A 1 92 ? 10.322 7.154 -0.568 1.00 89.88 92 SER A O 1
ATOM 742 N N . ILE A 1 93 ? 8.389 8.301 -0.656 1.00 88.12 93 ILE A N 1
ATOM 743 C CA . ILE A 1 93 ? 8.203 8.187 -2.106 1.00 88.12 93 ILE A CA 1
ATOM 744 C C . ILE A 1 93 ? 9.302 8.971 -2.836 1.00 88.12 93 ILE A C 1
ATOM 746 O O . ILE A 1 93 ? 9.915 8.455 -3.769 1.00 88.12 93 ILE A O 1
ATOM 750 N N . ALA A 1 94 ? 9.593 10.193 -2.387 1.00 89.44 94 ALA A N 1
ATOM 751 C CA . ALA A 1 94 ? 10.630 11.039 -2.966 1.00 89.44 94 ALA A CA 1
ATOM 752 C C . ALA A 1 94 ? 12.023 10.413 -2.823 1.00 89.44 94 ALA A C 1
ATOM 754 O O . ALA A 1 94 ? 12.774 10.372 -3.793 1.00 89.44 94 ALA A O 1
ATOM 755 N N . THR A 1 95 ? 12.361 9.872 -1.649 1.00 90.31 95 THR A N 1
ATOM 756 C CA . THR A 1 95 ? 13.640 9.189 -1.413 1.00 90.31 95 THR A CA 1
ATOM 757 C C . THR A 1 95 ? 13.790 7.949 -2.292 1.00 90.31 95 THR A C 1
ATOM 759 O O . THR A 1 95 ? 14.879 7.707 -2.803 1.00 90.31 95 THR A O 1
ATOM 762 N N . TRP A 1 96 ? 12.714 7.191 -2.523 1.00 89.44 96 TRP A N 1
ATOM 763 C CA . TRP A 1 96 ? 12.747 6.044 -3.433 1.00 89.44 96 TRP A CA 1
ATOM 764 C C . TRP A 1 96 ? 13.042 6.447 -4.879 1.00 89.44 96 TRP A C 1
ATOM 766 O O . TRP A 1 96 ? 13.937 5.884 -5.508 1.00 89.44 96 TRP A O 1
ATOM 776 N N . TYR A 1 97 ? 12.342 7.456 -5.400 1.00 84.88 97 TYR A N 1
ATOM 777 C CA . TYR A 1 97 ? 12.602 7.946 -6.753 1.00 84.88 97 TYR A CA 1
ATOM 778 C C . TYR A 1 97 ? 13.978 8.603 -6.883 1.00 84.88 97 TYR A C 1
ATOM 780 O O . TYR A 1 97 ? 14.642 8.423 -7.901 1.00 84.88 97 TYR A O 1
ATOM 788 N N . LEU A 1 98 ? 14.446 9.298 -5.843 1.00 86.62 98 LEU A N 1
ATOM 789 C CA . LEU A 1 98 ? 15.808 9.820 -5.785 1.00 86.62 98 LEU A CA 1
ATOM 790 C C . LEU A 1 98 ? 16.835 8.682 -5.850 1.00 86.62 98 LEU A C 1
ATOM 792 O O . LEU A 1 98 ? 17.807 8.786 -6.589 1.00 86.62 98 LEU A O 1
ATOM 796 N N . PHE A 1 99 ? 16.609 7.586 -5.122 1.00 84.44 99 PHE A N 1
ATOM 797 C CA . PHE A 1 99 ? 17.463 6.403 -5.182 1.00 84.44 99 PHE A CA 1
ATOM 798 C C . PHE A 1 99 ? 17.473 5.780 -6.582 1.00 84.44 99 PHE A C 1
ATOM 800 O O . PHE A 1 99 ? 18.551 5.516 -7.104 1.00 84.44 99 PHE A O 1
ATOM 807 N N . LEU A 1 100 ? 16.310 5.612 -7.223 1.00 80.69 100 LEU A N 1
ATOM 808 C CA . LEU A 1 100 ? 16.224 5.114 -8.602 1.00 80.69 100 LEU A CA 1
ATOM 809 C C . LEU A 1 100 ? 16.968 6.019 -9.594 1.00 80.69 100 LEU A C 1
ATOM 811 O O . LEU A 1 100 ? 17.661 5.522 -10.480 1.00 80.69 100 LEU A O 1
ATOM 815 N N . PHE A 1 101 ? 16.857 7.337 -9.428 1.00 79.06 101 PHE A N 1
ATOM 816 C CA . PHE A 1 101 ? 17.552 8.314 -10.261 1.00 79.06 101 PHE A CA 1
ATOM 817 C C . PHE A 1 101 ? 19.073 8.248 -10.069 1.00 79.06 101 PHE A C 1
ATOM 819 O O . PHE A 1 101 ? 19.809 8.120 -11.044 1.00 79.06 101 PHE A O 1
ATOM 826 N N . LEU A 1 102 ? 19.548 8.259 -8.819 1.00 81.12 102 LEU A N 1
ATOM 827 C CA . LEU A 1 102 ? 20.974 8.147 -8.501 1.00 81.12 102 LEU A CA 1
ATOM 828 C C . LEU A 1 102 ? 21.553 6.807 -8.967 1.00 81.12 102 LEU A C 1
ATOM 830 O O . LEU A 1 102 ? 22.637 6.785 -9.545 1.00 81.12 102 LEU A O 1
ATOM 834 N N . TYR A 1 103 ? 20.818 5.708 -8.772 1.00 74.94 103 TYR A N 1
ATOM 835 C CA . TYR A 1 103 ? 21.191 4.379 -9.257 1.00 74.94 103 TYR A CA 1
ATOM 836 C C . TYR A 1 103 ? 21.298 4.343 -10.787 1.00 74.94 103 TYR A C 1
ATOM 838 O O . TYR A 1 103 ? 22.256 3.793 -11.320 1.00 74.94 103 TYR A O 1
ATOM 846 N N . GLY A 1 104 ? 20.377 5.001 -11.497 1.00 69.69 104 GLY A N 1
ATOM 847 C CA . GLY A 1 104 ? 20.432 5.138 -12.955 1.00 69.69 104 GLY A CA 1
ATOM 848 C C . GLY A 1 104 ? 21.604 5.985 -13.472 1.00 69.69 104 GLY A C 1
ATOM 849 O O . GLY A 1 104 ? 21.999 5.816 -14.623 1.00 69.69 104 GLY A O 1
ATOM 850 N N . MET A 1 105 ? 22.171 6.869 -12.641 1.00 68.75 105 MET A N 1
ATOM 851 C CA . MET A 1 105 ? 23.336 7.704 -12.973 1.00 68.75 105 MET A CA 1
ATOM 852 C C . MET A 1 105 ? 24.689 7.044 -12.664 1.00 68.75 105 MET A C 1
ATOM 854 O O . MET A 1 105 ? 25.723 7.557 -13.100 1.00 68.75 105 MET A O 1
ATOM 858 N N . LEU A 1 106 ? 24.718 5.940 -11.908 1.00 66.31 106 LEU A N 1
ATOM 859 C CA . LEU A 1 106 ? 25.959 5.232 -11.588 1.00 66.31 106 LEU A CA 1
ATOM 860 C C . LEU A 1 106 ? 26.595 4.625 -12.851 1.00 66.31 106 LEU A C 1
ATOM 862 O O . LEU A 1 106 ? 25.916 4.108 -13.738 1.00 66.31 106 LEU A O 1
ATOM 866 N N . SER A 1 107 ? 27.926 4.733 -12.917 1.00 50.66 107 SER A N 1
ATOM 867 C CA . SER A 1 107 ? 28.739 4.460 -14.107 1.00 50.66 107 SER A CA 1
ATOM 868 C C . SER A 1 107 ? 28.506 3.049 -14.683 1.00 50.66 107 SER A C 1
ATOM 870 O O . SER A 1 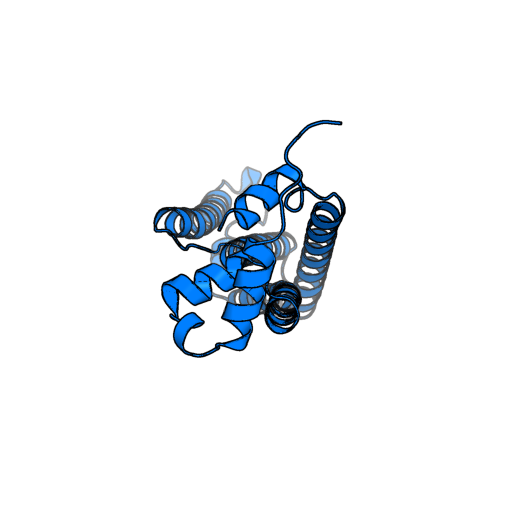107 ? 28.502 2.090 -13.906 1.00 50.66 107 SER A O 1
ATOM 872 N N . PRO A 1 108 ? 28.415 2.879 -16.023 1.00 53.91 108 PRO A N 1
ATOM 873 C CA . PRO A 1 108 ? 28.142 1.593 -16.686 1.00 53.91 108 PRO A CA 1
ATOM 874 C C . PRO A 1 108 ? 29.076 0.444 -16.273 1.00 53.91 108 PRO A C 1
ATOM 876 O O . PRO A 1 108 ? 28.703 -0.723 -16.359 1.00 53.91 108 PRO A O 1
ATOM 879 N N . ALA A 1 109 ? 30.277 0.769 -15.782 1.00 50.19 109 ALA A N 1
ATOM 880 C CA . ALA A 1 109 ? 31.269 -0.191 -15.301 1.00 50.19 109 ALA A CA 1
ATOM 881 C C . ALA A 1 109 ? 30.834 -0.984 -14.049 1.00 50.19 109 ALA A C 1
ATOM 883 O O . ALA A 1 109 ? 31.393 -2.046 -13.790 1.00 50.19 109 ALA A O 1
ATOM 884 N N . MET A 1 110 ? 29.861 -0.489 -13.274 1.00 49.91 110 MET A N 1
ATOM 885 C CA . MET A 1 110 ? 29.315 -1.184 -12.096 1.00 49.91 110 MET A CA 1
ATOM 886 C C . MET A 1 110 ? 27.888 -1.715 -12.315 1.00 49.91 110 MET A C 1
ATOM 888 O O . MET A 1 110 ? 27.446 -2.577 -11.558 1.00 49.91 110 MET A O 1
ATOM 892 N N . THR A 1 111 ? 27.174 -1.218 -13.331 1.00 50.00 111 THR A N 1
ATOM 893 C CA . THR A 1 111 ? 25.719 -1.412 -13.500 1.00 50.00 111 THR A CA 1
ATOM 894 C C . THR A 1 111 ? 25.335 -2.253 -14.728 1.00 50.00 111 THR A C 1
ATOM 896 O O . THR A 1 111 ? 24.197 -2.711 -14.808 1.00 50.00 111 THR A O 1
ATOM 899 N N . GLY A 1 112 ? 26.247 -2.508 -15.675 1.00 56.22 112 GLY A N 1
ATOM 900 C CA . GLY A 1 112 ? 25.940 -3.290 -16.887 1.00 56.22 112 GLY A CA 1
ATOM 901 C C . GLY A 1 112 ? 24.799 -2.682 -17.725 1.00 56.22 112 GLY A C 1
ATOM 902 O O . GLY A 1 112 ? 24.681 -1.460 -17.800 1.00 56.22 112 GLY A O 1
ATOM 903 N N . ASP A 1 113 ? 23.925 -3.524 -18.297 1.00 50.81 113 ASP A N 1
ATOM 904 C CA . ASP A 1 113 ? 22.743 -3.150 -19.115 1.00 50.81 113 ASP A CA 1
ATOM 905 C C . ASP A 1 113 ? 21.630 -2.400 -18.343 1.00 50.81 113 ASP A C 1
ATOM 907 O O . ASP A 1 113 ? 20.585 -2.070 -18.894 1.00 50.81 113 ASP A O 1
ATOM 911 N N . SER A 1 114 ? 21.830 -2.107 -17.054 1.00 50.84 114 SER A N 1
ATOM 912 C CA . SER A 1 114 ? 20.863 -1.413 -16.183 1.00 50.84 114 SER A CA 1
ATOM 913 C C . SER A 1 114 ? 20.994 0.118 -16.196 1.00 50.84 114 SER A C 1
ATOM 915 O O . SER A 1 114 ? 20.449 0.812 -15.334 1.00 50.84 114 SER A O 1
ATOM 917 N N . TYR A 1 115 ? 21.738 0.666 -17.153 1.00 50.84 115 TYR A N 1
ATOM 918 C CA . TYR A 1 115 ? 21.874 2.106 -17.343 1.00 50.84 115 TYR A CA 1
ATOM 919 C C . TYR A 1 115 ? 20.528 2.678 -17.837 1.00 50.84 115 TYR A C 1
ATOM 921 O O . TYR A 1 115 ? 19.990 2.203 -18.827 1.00 50.84 115 TYR A O 1
ATOM 929 N N . HIS A 1 116 ? 19.972 3.687 -17.147 1.00 58.03 116 HIS A N 1
ATOM 930 C CA . HIS A 1 116 ? 18.720 4.401 -17.508 1.00 58.03 116 HIS A CA 1
ATOM 931 C C . HIS A 1 116 ? 17.377 3.675 -17.279 1.00 58.03 116 HIS A C 1
ATOM 933 O O . HIS A 1 116 ? 16.351 4.123 -17.786 1.00 58.03 116 HIS A O 1
ATOM 939 N N . ILE A 1 117 ? 17.313 2.661 -16.405 1.00 64.25 117 ILE A N 1
ATOM 940 C CA . ILE A 1 117 ? 16.048 1.975 -16.037 1.00 64.25 117 ILE A CA 1
ATOM 941 C C . ILE A 1 117 ? 14.910 2.958 -15.688 1.00 64.25 117 ILE A C 1
ATOM 943 O O . ILE A 1 117 ? 13.768 2.766 -16.093 1.00 64.25 117 ILE A O 1
ATOM 947 N N . PHE A 1 118 ? 15.196 4.034 -14.947 1.00 63.22 118 PHE A N 1
ATOM 948 C CA . PHE A 1 118 ? 14.168 5.007 -14.560 1.00 63.22 118 PHE A CA 1
ATOM 949 C C . PHE A 1 118 ? 13.630 5.828 -15.745 1.00 63.22 118 PHE A C 1
ATOM 951 O O . PHE A 1 118 ? 12.432 6.102 -15.802 1.00 63.22 118 PHE A O 1
ATOM 958 N N . ILE A 1 119 ? 14.498 6.200 -16.688 1.00 62.53 119 ILE A N 1
ATOM 959 C CA . ILE A 1 119 ? 14.129 7.008 -17.860 1.00 62.53 119 ILE A CA 1
ATOM 960 C C . ILE A 1 119 ? 13.289 6.182 -18.837 1.00 62.53 119 ILE A C 1
ATOM 962 O O . ILE A 1 119 ? 12.354 6.717 -19.423 1.00 62.53 119 ILE A O 1
ATOM 966 N N . ASP A 1 120 ? 13.552 4.881 -18.934 1.00 64.38 120 ASP A N 1
ATOM 967 C CA . ASP A 1 120 ? 12.785 3.971 -19.786 1.00 64.38 120 ASP A CA 1
ATOM 968 C C . ASP A 1 120 ? 11.395 3.647 -19.214 1.00 64.38 120 ASP A C 1
ATOM 970 O O . ASP A 1 120 ? 10.431 3.466 -19.958 1.00 64.38 120 ASP A O 1
ATOM 974 N N . ILE A 1 121 ? 11.265 3.593 -17.885 1.00 70.31 121 ILE A N 1
ATOM 975 C CA . ILE A 1 121 ? 10.014 3.209 -17.220 1.00 70.31 121 ILE A CA 1
ATOM 976 C C . ILE A 1 121 ? 9.063 4.399 -17.018 1.00 70.31 121 ILE A C 1
ATOM 978 O O . ILE A 1 121 ? 7.850 4.249 -17.178 1.00 70.31 121 ILE A O 1
ATOM 982 N N . ALA A 1 122 ? 9.583 5.580 -16.670 1.00 68.81 122 ALA A N 1
ATOM 983 C CA . ALA A 1 122 ? 8.782 6.764 -16.345 1.00 68.81 122 ALA A CA 1
ATOM 984 C C . ALA A 1 122 ? 7.769 7.211 -17.430 1.00 68.81 122 ALA A C 1
ATOM 986 O O . ALA A 1 122 ? 6.649 7.578 -17.050 1.00 68.81 122 ALA A O 1
ATOM 987 N N . PRO A 1 123 ? 8.089 7.188 -18.743 1.00 72.25 123 PRO A N 1
ATOM 988 C CA . PRO A 1 123 ? 7.152 7.597 -19.789 1.00 72.25 123 PRO A CA 1
ATOM 989 C C . PRO A 1 123 ? 6.087 6.538 -20.101 1.00 72.25 123 PRO A C 1
ATOM 991 O O . PRO A 1 123 ? 5.096 6.861 -20.754 1.00 72.25 123 PRO A O 1
ATOM 994 N N . SER A 1 124 ? 6.246 5.291 -19.640 1.00 74.44 124 SER A N 1
ATOM 995 C CA . SER A 1 124 ? 5.279 4.228 -19.914 1.00 74.44 124 SER A CA 1
ATOM 996 C C . SER A 1 124 ? 4.024 4.391 -19.043 1.00 74.44 124 SER A C 1
ATOM 998 O O . SER A 1 124 ? 4.097 4.251 -17.820 1.00 74.44 124 SER A O 1
ATOM 1000 N N . PRO A 1 125 ? 2.828 4.627 -19.619 1.00 76.94 125 PRO A N 1
ATOM 1001 C CA . PRO A 1 125 ? 1.593 4.730 -18.838 1.00 76.94 125 PRO A CA 1
ATOM 1002 C C . PRO A 1 125 ? 1.222 3.401 -18.165 1.00 76.94 125 PRO A C 1
ATOM 1004 O O . PRO A 1 125 ? 0.593 3.392 -17.106 1.00 76.94 125 PRO A O 1
ATOM 1007 N N . MET A 1 126 ? 1.652 2.274 -18.743 1.00 75.56 126 MET A N 1
ATOM 1008 C CA . MET A 1 126 ? 1.405 0.944 -18.186 1.00 75.56 126 MET A CA 1
ATOM 1009 C C . MET A 1 126 ? 2.076 0.765 -16.826 1.00 75.56 126 MET A C 1
ATOM 1011 O O . MET A 1 126 ? 1.478 0.164 -15.937 1.00 75.56 126 MET A O 1
ATOM 1015 N N . TYR A 1 127 ? 3.259 1.351 -16.621 1.00 79.19 127 TYR A N 1
ATOM 1016 C CA . TYR A 1 127 ? 3.941 1.346 -15.327 1.00 79.19 127 TYR A CA 1
ATOM 1017 C C . TYR A 1 127 ? 3.062 1.924 -14.209 1.00 79.19 127 TYR A C 1
ATOM 1019 O O . TYR A 1 127 ? 2.839 1.289 -13.176 1.00 79.19 127 TYR A O 1
ATOM 1027 N N . TRP A 1 128 ? 2.498 3.111 -14.442 1.00 83.88 128 TRP A N 1
ATOM 1028 C CA . TRP A 1 128 ? 1.656 3.807 -13.470 1.00 83.88 128 TRP A CA 1
ATOM 1029 C C . TRP A 1 128 ? 0.354 3.054 -13.192 1.00 83.88 128 TRP A C 1
ATOM 1031 O O . TRP A 1 128 ? -0.064 2.941 -12.037 1.00 83.88 128 TRP A O 1
ATOM 1041 N N . ILE A 1 129 ? -0.262 2.488 -14.234 1.00 85.25 129 ILE A N 1
ATOM 1042 C CA . ILE A 1 129 ? -1.482 1.685 -14.102 1.00 85.25 129 ILE A CA 1
ATOM 1043 C C . ILE A 1 129 ? -1.211 0.427 -13.273 1.00 85.25 129 ILE A C 1
ATOM 1045 O O . ILE A 1 129 ? -1.990 0.124 -12.370 1.00 85.25 129 ILE A O 1
ATOM 1049 N N . VAL A 1 130 ? -0.101 -0.277 -13.521 1.00 85.81 130 VAL A N 1
ATOM 1050 C CA . VAL A 1 130 ? 0.280 -1.471 -12.749 1.00 85.81 130 VAL A CA 1
ATOM 1051 C C . VAL A 1 130 ? 0.460 -1.137 -11.276 1.00 85.81 130 VAL A C 1
ATOM 1053 O O . VAL A 1 130 ? -0.063 -1.863 -10.429 1.00 85.81 130 VAL A O 1
ATOM 1056 N N . ILE A 1 131 ? 1.137 -0.031 -10.954 1.00 87.19 131 ILE A N 1
ATOM 1057 C CA . ILE A 1 131 ? 1.334 0.394 -9.563 1.00 87.19 131 ILE A CA 1
ATOM 1058 C C . ILE A 1 131 ? -0.004 0.670 -8.887 1.00 87.19 131 ILE A C 1
ATOM 1060 O O . ILE A 1 131 ? -0.256 0.150 -7.797 1.00 87.19 131 ILE A O 1
ATOM 1064 N N . LEU A 1 132 ? -0.875 1.456 -9.525 1.00 88.12 132 LEU A 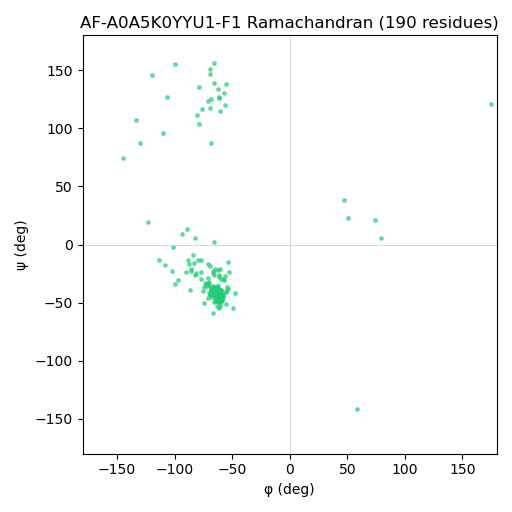N 1
ATOM 1065 C CA . LEU A 1 132 ? -2.183 1.799 -8.967 1.00 88.12 132 LEU A CA 1
ATOM 1066 C C . LEU A 1 132 ? -3.059 0.559 -8.777 1.00 88.12 132 LEU A C 1
ATOM 1068 O O . LEU A 1 132 ? -3.653 0.381 -7.714 1.00 88.12 132 LEU A O 1
ATOM 1072 N N . LEU A 1 133 ? -3.104 -0.322 -9.774 1.00 87.75 133 LEU A N 1
ATOM 1073 C CA . LEU A 1 133 ? -3.944 -1.514 -9.761 1.00 87.75 133 LEU A CA 1
ATOM 1074 C C . LEU A 1 133 ? -3.447 -2.554 -8.750 1.00 87.75 133 LEU A C 1
ATOM 1076 O O . LEU A 1 133 ? -4.246 -3.109 -7.992 1.00 87.75 133 LEU A O 1
ATOM 1080 N N . THR A 1 134 ? -2.131 -2.765 -8.671 1.00 88.62 134 THR A N 1
ATOM 1081 C CA . THR A 1 134 ? -1.514 -3.655 -7.674 1.00 88.62 134 THR A CA 1
ATOM 1082 C C . THR A 1 134 ? -1.753 -3.124 -6.261 1.00 88.62 134 THR A C 1
ATOM 1084 O O . THR A 1 134 ? -2.201 -3.866 -5.386 1.00 88.62 134 THR A O 1
ATOM 1087 N N . THR A 1 135 ? -1.543 -1.822 -6.048 1.00 89.00 135 THR A N 1
ATOM 1088 C CA . THR A 1 135 ? -1.765 -1.160 -4.754 1.00 89.00 135 THR A CA 1
ATOM 1089 C C . THR A 1 135 ? -3.231 -1.242 -4.326 1.00 89.00 135 THR A C 1
ATOM 1091 O O . THR A 1 135 ? -3.526 -1.576 -3.178 1.00 89.00 135 THR A O 1
ATOM 1094 N N . ALA A 1 136 ? -4.169 -0.980 -5.239 1.00 88.00 136 ALA A N 1
ATOM 1095 C CA . ALA A 1 136 ? -5.599 -1.073 -4.958 1.00 88.00 136 ALA A CA 1
ATOM 1096 C C . ALA A 1 136 ? -6.007 -2.505 -4.583 1.00 88.00 136 ALA A C 1
ATOM 1098 O O . ALA A 1 136 ? -6.661 -2.714 -3.562 1.00 88.00 136 ALA A O 1
ATOM 1099 N N . THR A 1 137 ? -5.561 -3.496 -5.359 1.00 88.19 137 THR A N 1
ATOM 1100 C CA . THR A 1 137 ? -5.877 -4.915 -5.126 1.00 88.19 137 THR A CA 1
ATOM 1101 C C . THR A 1 137 ? -5.328 -5.408 -3.791 1.00 88.19 137 THR A C 1
ATOM 1103 O O . THR A 1 137 ? -6.006 -6.136 -3.068 1.00 88.19 137 THR A O 1
ATOM 1106 N N . CYS A 1 138 ? -4.126 -4.967 -3.423 1.00 87.50 138 CYS A N 1
ATOM 1107 C CA . CYS A 1 138 ? -3.512 -5.340 -2.159 1.00 87.50 138 CYS A CA 1
ATOM 1108 C C . CYS A 1 138 ? -4.217 -4.716 -0.942 1.00 87.50 138 CYS A C 1
ATOM 1110 O O . CYS A 1 138 ? -4.338 -5.358 0.102 1.00 87.50 138 CYS A O 1
ATOM 1112 N N . ASN A 1 139 ? -4.697 -3.476 -1.066 1.00 85.50 139 ASN A N 1
ATOM 1113 C CA . ASN A 1 139 ? -5.336 -2.752 0.036 1.00 85.50 139 ASN A CA 1
ATOM 1114 C C . ASN A 1 139 ? -6.831 -3.045 0.186 1.00 85.50 139 ASN A C 1
ATOM 1116 O O . ASN A 1 139 ? -7.368 -2.892 1.282 1.00 85.50 139 ASN A O 1
ATOM 1120 N N . LEU A 1 140 ? -7.499 -3.493 -0.879 1.00 84.62 140 LEU A N 1
ATOM 1121 C CA . LEU A 1 140 ? -8.914 -3.866 -0.874 1.00 84.62 140 LEU A CA 1
ATOM 1122 C C . LEU A 1 140 ? -9.306 -4.819 0.269 1.00 84.62 140 LEU A C 1
ATOM 1124 O O . LEU A 1 140 ? -10.200 -4.460 1.029 1.00 84.62 140 LEU A O 1
ATOM 1128 N N . PRO A 1 141 ? -8.668 -5.986 0.468 1.00 80.19 141 PRO A N 1
ATOM 1129 C CA . PRO A 1 141 ? -9.080 -6.924 1.515 1.00 80.19 141 PRO A CA 1
ATOM 1130 C C . PRO A 1 141 ? -8.867 -6.361 2.921 1.00 80.19 141 PRO A C 1
ATOM 1132 O O . PRO A 1 141 ? -9.716 -6.556 3.791 1.00 80.19 141 PRO A O 1
ATOM 1135 N N . TYR A 1 142 ? -7.785 -5.608 3.134 1.00 80.44 142 TYR A N 1
ATOM 1136 C CA . TYR A 1 142 ? -7.536 -4.917 4.397 1.00 80.44 142 TYR A CA 1
ATOM 1137 C C . TYR A 1 142 ? -8.617 -3.864 4.676 1.00 80.44 142 TYR A C 1
ATOM 1139 O O . TYR A 1 142 ? -9.212 -3.829 5.757 1.00 80.44 142 TYR A O 1
ATOM 1147 N N . PHE A 1 143 ? -8.937 -3.051 3.668 1.00 80.19 143 PHE A N 1
ATOM 1148 C CA . PHE A 1 143 ? -9.983 -2.039 3.742 1.00 80.19 143 PHE A CA 1
ATOM 1149 C C . PHE A 1 143 ? -11.368 -2.657 3.968 1.00 80.19 143 PHE A C 1
ATOM 1151 O O . PHE A 1 143 ? -12.119 -2.187 4.825 1.00 80.19 143 PHE A O 1
ATOM 1158 N N . SER A 1 144 ? -11.705 -3.734 3.255 1.00 79.38 144 SER A N 1
ATOM 1159 C CA . SER A 1 144 ? -12.953 -4.481 3.424 1.00 79.38 144 SER A CA 1
ATOM 1160 C C . SER A 1 144 ? -13.060 -5.086 4.819 1.00 79.38 144 SER A C 1
ATOM 1162 O O . SER A 1 144 ? -14.103 -4.946 5.454 1.00 79.38 144 SER A O 1
ATOM 1164 N N . HIS A 1 145 ? -11.985 -5.689 5.334 1.00 78.38 145 HIS A N 1
ATOM 1165 C CA . HIS A 1 145 ? -11.955 -6.241 6.686 1.00 78.38 145 HIS A CA 1
ATOM 1166 C C . HIS A 1 145 ? -12.189 -5.153 7.742 1.00 78.38 145 HIS A C 1
ATOM 1168 O O . HIS A 1 145 ? -13.040 -5.320 8.616 1.00 78.38 145 HIS A O 1
ATOM 1174 N N . ILE A 1 146 ? -11.505 -4.008 7.641 1.00 74.88 146 ILE A N 1
ATOM 1175 C CA . ILE A 1 146 ? -11.710 -2.882 8.567 1.00 74.88 146 ILE A CA 1
ATOM 1176 C C . ILE A 1 146 ? -13.118 -2.307 8.450 1.00 74.88 146 ILE A C 1
ATOM 1178 O O . ILE A 1 146 ? -13.742 -2.011 9.467 1.00 74.88 146 ILE A O 1
ATOM 1182 N N . SER A 1 147 ? -13.630 -2.145 7.233 1.00 73.81 147 SER A N 1
ATOM 1183 C CA . SER A 1 147 ? -14.960 -1.580 6.991 1.00 73.81 147 SER A CA 1
ATOM 1184 C C . SER A 1 147 ? -16.054 -2.486 7.552 1.00 73.81 147 SER A C 1
ATOM 1186 O O . SER A 1 147 ? -16.959 -2.015 8.240 1.00 73.81 147 SER A O 1
ATOM 1188 N N . PHE A 1 148 ? -15.924 -3.797 7.344 1.00 75.56 148 PHE A N 1
ATOM 1189 C CA . PHE A 1 148 ? -16.807 -4.805 7.920 1.00 75.56 148 PHE A CA 1
ATOM 1190 C C . PHE A 1 148 ? -16.702 -4.831 9.450 1.00 75.56 148 PHE A C 1
ATOM 1192 O O . PHE A 1 148 ? -17.714 -4.794 10.151 1.00 75.56 148 PHE A O 1
ATOM 1199 N N . GLN A 1 149 ? -15.486 -4.807 10.000 1.00 71.44 149 GLN A N 1
ATOM 1200 C CA . GLN A 1 149 ? -15.281 -4.748 11.446 1.00 71.44 149 GLN A CA 1
ATOM 1201 C C . GLN A 1 149 ? -15.901 -3.482 12.053 1.00 71.44 149 GLN A C 1
ATOM 1203 O O . GLN A 1 149 ? -16.585 -3.573 13.070 1.00 71.44 149 GLN A O 1
ATOM 1208 N N . ARG A 1 150 ? -15.735 -2.315 11.420 1.00 66.94 150 ARG A N 1
ATOM 1209 C CA . ARG A 1 150 ? -16.362 -1.055 11.849 1.00 66.94 150 ARG A CA 1
ATOM 1210 C C . ARG A 1 150 ? -17.889 -1.112 11.782 1.00 66.94 150 ARG A C 1
ATOM 1212 O O . ARG A 1 150 ? -18.531 -0.609 12.697 1.00 66.94 150 ARG A O 1
ATOM 1219 N N . ALA A 1 151 ? -18.460 -1.734 10.750 1.00 67.38 151 ALA A N 1
ATOM 1220 C CA . ALA A 1 151 ? -19.909 -1.833 10.576 1.00 67.38 151 ALA A CA 1
ATOM 1221 C C . ALA A 1 151 ? -20.575 -2.757 11.611 1.00 67.38 151 ALA A C 1
ATOM 1223 O O . ALA A 1 151 ? -21.611 -2.406 12.173 1.00 67.38 151 ALA A O 1
ATOM 1224 N N . PHE A 1 152 ? -19.981 -3.923 11.891 1.00 62.03 152 PHE A N 1
ATOM 1225 C CA . PHE A 1 152 ? -20.602 -4.940 12.750 1.00 62.03 152 PHE A CA 1
ATOM 1226 C C . PHE A 1 152 ? -20.131 -4.898 14.212 1.00 62.03 152 PHE A C 1
ATOM 1228 O O . PHE A 1 152 ? -20.900 -5.240 15.113 1.00 62.03 152 PHE A O 1
ATOM 1235 N N . ARG A 1 153 ? -18.885 -4.487 14.483 1.00 57.16 153 ARG A N 1
ATOM 1236 C CA . ARG A 1 153 ? -18.318 -4.371 15.841 1.00 57.16 153 ARG A CA 1
ATOM 1237 C C . ARG A 1 153 ? -17.355 -3.177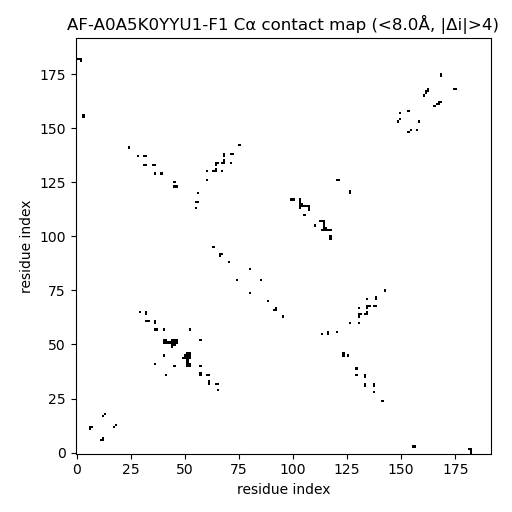 15.958 1.00 57.16 153 ARG A C 1
ATOM 1239 O O . ARG A 1 153 ? -16.140 -3.379 16.050 1.00 57.16 153 ARG A O 1
ATOM 1246 N N . PRO A 1 154 ? -17.865 -1.935 16.005 1.00 59.75 154 PRO A N 1
ATOM 1247 C CA . PRO A 1 154 ? -17.012 -0.772 16.213 1.00 59.75 154 PRO A CA 1
ATOM 1248 C C . PRO A 1 154 ? -16.311 -0.866 17.578 1.00 59.75 154 PRO A C 1
ATOM 1250 O O . PRO A 1 154 ? -16.960 -1.048 18.609 1.00 59.75 154 PRO A O 1
ATOM 1253 N N . LEU A 1 155 ? -14.977 -0.763 17.589 1.00 60.28 155 LEU A N 1
ATOM 1254 C CA . LEU A 1 155 ? -14.202 -0.662 18.828 1.00 60.28 155 LEU A CA 1
ATOM 1255 C C . LEU A 1 155 ? -14.459 0.692 19.511 1.00 60.28 155 LEU A C 1
ATOM 1257 O O . LEU A 1 155 ? -14.710 1.695 18.838 1.00 60.28 155 LEU A O 1
ATOM 1261 N N . ASP A 1 156 ? -14.344 0.738 20.843 1.00 54.84 156 ASP A N 1
ATOM 1262 C CA . ASP A 1 156 ? -14.744 1.902 21.654 1.00 54.84 156 ASP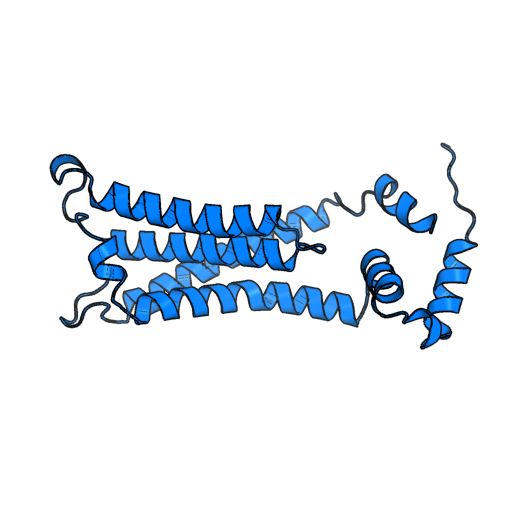 A CA 1
ATOM 1263 C C . ASP A 1 156 ? -14.049 3.221 21.230 1.00 54.84 156 ASP A C 1
ATOM 1265 O O . ASP A 1 156 ? -14.613 4.302 21.382 1.00 54.84 156 ASP A O 1
ATOM 1269 N N . HIS A 1 157 ? -12.844 3.158 20.648 1.00 58.19 157 HIS A N 1
ATOM 1270 C CA . HIS A 1 157 ? -12.121 4.330 20.131 1.00 58.19 157 HIS A CA 1
ATOM 1271 C C . HIS A 1 157 ? -12.731 4.918 18.844 1.00 58.19 157 HIS A C 1
ATOM 1273 O O . HIS A 1 157 ? -12.747 6.141 18.703 1.00 58.19 157 HIS A O 1
ATOM 1279 N N . HIS A 1 158 ? -13.299 4.099 17.948 1.00 61.75 158 HIS A N 1
ATOM 1280 C CA . HIS A 1 158 ? -14.056 4.607 16.792 1.00 61.75 158 HIS A CA 1
ATOM 1281 C C . HIS A 1 158 ? -15.361 5.272 17.233 1.00 61.75 158 HIS A C 1
ATOM 1283 O O . HIS A 1 158 ? -15.697 6.346 16.743 1.00 61.75 158 HIS A O 1
ATOM 1289 N N . ILE A 1 159 ? -16.053 4.683 18.213 1.00 59.06 159 ILE A N 1
ATOM 1290 C CA . ILE A 1 159 ? -17.295 5.238 18.770 1.00 59.06 159 ILE A CA 1
ATOM 1291 C C . ILE A 1 159 ? -17.033 6.623 19.378 1.00 59.06 159 ILE A C 1
ATOM 1293 O O . ILE A 1 159 ? -17.811 7.548 19.177 1.00 59.06 159 ILE A O 1
ATOM 1297 N N . ILE A 1 160 ? -15.908 6.812 20.069 1.00 59.38 160 ILE A N 1
ATOM 1298 C CA . ILE A 1 160 ? -15.564 8.108 20.670 1.00 59.38 160 ILE A CA 1
ATOM 1299 C C . ILE A 1 160 ? -15.142 9.143 19.631 1.00 59.38 160 ILE A C 1
ATOM 1301 O O . ILE A 1 160 ? -15.476 10.316 19.795 1.00 59.38 160 ILE A O 1
ATOM 1305 N N . GLN A 1 161 ? -14.444 8.744 18.564 1.00 60.66 161 GLN A N 1
ATOM 1306 C CA . GLN A 1 161 ? -14.178 9.650 17.443 1.00 60.66 161 GLN A CA 1
ATOM 1307 C C . GLN A 1 161 ? -15.486 10.086 16.764 1.00 60.66 161 GLN A C 1
ATOM 1309 O O . GLN A 1 161 ? -15.664 11.277 16.507 1.00 60.66 161 GLN A O 1
ATOM 1314 N N . GLU A 1 162 ? -16.440 9.171 16.566 1.00 64.81 162 GLU A N 1
ATOM 1315 C CA . GLU A 1 162 ? -17.774 9.500 16.048 1.00 64.81 162 GLU A CA 1
ATOM 1316 C C . GLU A 1 162 ? -18.573 10.405 17.002 1.00 64.81 162 GLU A C 1
ATOM 1318 O O . GLU A 1 162 ? -19.190 11.371 16.562 1.00 64.81 162 GLU A O 1
ATOM 1323 N N . ILE A 1 163 ? -18.531 10.169 18.315 1.00 59.75 163 ILE A N 1
ATOM 1324 C CA . ILE A 1 163 ? -19.189 11.040 19.303 1.00 59.75 163 ILE A CA 1
ATOM 1325 C C . ILE A 1 163 ? -18.544 12.437 19.311 1.00 59.75 163 ILE A C 1
ATOM 1327 O O . ILE A 1 163 ? -19.249 13.443 19.297 1.00 59.75 163 ILE A O 1
ATOM 1331 N N . LYS A 1 164 ? -17.206 12.527 19.267 1.00 59.22 164 LYS A N 1
ATOM 1332 C CA . LYS A 1 164 ? -16.472 13.800 19.369 1.00 59.22 164 LYS A CA 1
ATOM 1333 C C . LYS A 1 164 ? -16.540 14.656 18.100 1.00 59.22 164 LYS A C 1
ATOM 1335 O O . LYS A 1 164 ? -16.553 15.877 18.217 1.00 59.22 164 LYS A O 1
ATOM 1340 N N . HIS A 1 165 ? -16.528 14.059 16.905 1.00 58.59 165 HIS A N 1
ATOM 1341 C CA . HIS A 1 165 ? -16.563 14.807 15.636 1.00 58.59 165 HIS A CA 1
ATOM 1342 C C . HIS A 1 165 ? -17.953 14.865 14.991 1.00 58.59 165 HIS A C 1
ATOM 1344 O O . HIS A 1 165 ? -18.293 15.893 14.416 1.00 58.59 165 HIS A O 1
ATOM 1350 N N . TYR A 1 166 ? -18.776 13.818 15.114 1.00 59.59 166 TYR A N 1
ATOM 1351 C CA . TYR A 1 166 ? -20.099 13.756 14.476 1.00 59.59 166 TYR A CA 1
ATOM 1352 C C . TYR A 1 166 ? -21.279 14.043 15.427 1.00 59.59 166 TYR A C 1
ATOM 1354 O O . TYR A 1 166 ? -22.419 14.050 14.961 1.00 59.59 166 TYR A O 1
ATOM 1362 N N . LYS A 1 167 ? -21.046 14.287 16.733 1.00 56.03 167 LYS A N 1
ATOM 1363 C CA . LYS A 1 167 ? -22.099 14.491 17.763 1.00 56.03 167 LYS A CA 1
ATOM 1364 C C . LYS A 1 167 ? -23.212 13.433 17.702 1.00 56.03 167 LYS A C 1
ATOM 1366 O O . LYS A 1 167 ? -24.408 13.717 17.811 1.00 56.03 167 LYS A O 1
ATOM 1371 N N . LYS A 1 168 ? -22.817 12.188 17.434 1.00 55.03 168 LYS A N 1
ATOM 1372 C CA . LYS A 1 168 ? -23.741 11.068 17.205 1.00 55.03 168 LYS A CA 1
ATOM 1373 C C . LYS A 1 168 ? -24.453 10.623 18.493 1.00 55.03 168 LYS A C 1
ATOM 1375 O O . LYS A 1 168 ? -25.506 10.000 18.420 1.00 55.03 168 LYS A O 1
ATOM 1380 N N . ASP A 1 169 ? -23.928 11.023 19.650 1.00 53.69 169 ASP A N 1
ATOM 1381 C CA . ASP A 1 169 ? -24.527 10.883 20.981 1.00 53.69 169 ASP A CA 1
ATOM 1382 C C . ASP A 1 169 ? -25.887 11.582 21.117 1.00 53.69 169 ASP A C 1
ATOM 1384 O O . ASP A 1 169 ? -26.745 11.097 21.850 1.00 53.69 169 ASP A O 1
ATOM 1388 N N . VAL A 1 170 ? -26.115 12.669 20.372 1.00 53.53 170 VAL A N 1
ATOM 1389 C CA . VAL A 1 170 ? -27.400 13.393 20.366 1.00 53.53 170 VAL A CA 1
ATOM 1390 C C . VAL A 1 170 ? -28.424 12.735 19.431 1.00 53.53 170 VAL A C 1
ATOM 1392 O O . VAL A 1 170 ? -29.626 12.860 19.645 1.0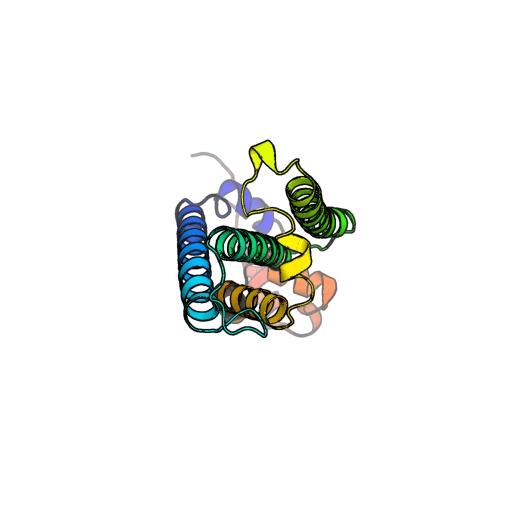0 53.53 170 VAL A O 1
ATOM 1395 N N . LYS A 1 171 ? -27.969 12.017 18.393 1.00 55.78 171 LYS A N 1
ATOM 1396 C CA . LYS A 1 171 ? -28.846 11.378 17.394 1.00 55.78 171 LYS A CA 1
ATOM 1397 C C . LYS A 1 171 ? -29.254 9.945 17.743 1.00 55.78 171 LYS A C 1
ATOM 1399 O O . LYS A 1 171 ? -30.279 9.496 17.240 1.00 55.78 171 LYS A O 1
ATOM 1404 N N . ASP A 1 172 ? -28.485 9.225 18.563 1.00 60.50 172 ASP A N 1
ATOM 1405 C CA . ASP A 1 172 ? -28.725 7.801 18.832 1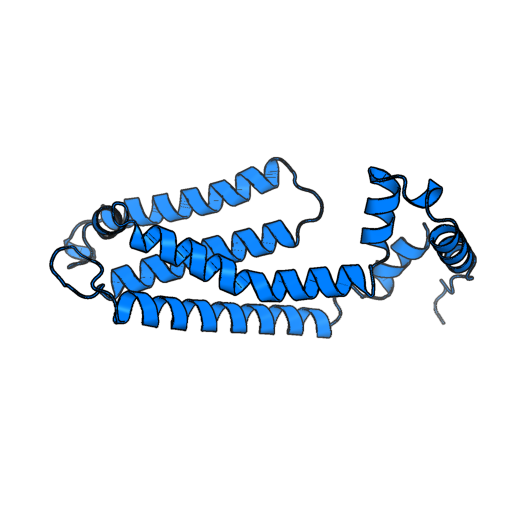.00 60.50 172 ASP A CA 1
ATOM 1406 C C . ASP A 1 172 ? -28.735 7.469 20.340 1.00 60.50 172 ASP A C 1
ATOM 1408 O O . ASP A 1 172 ? -27.730 7.075 20.940 1.00 60.50 172 ASP A O 1
ATOM 1412 N N . GLU A 1 173 ? -29.911 7.596 20.973 1.00 61.66 173 GLU A N 1
ATOM 1413 C CA . GLU A 1 173 ? -30.110 7.321 22.408 1.00 61.66 173 GLU A CA 1
ATOM 1414 C C . GLU A 1 173 ? -29.708 5.895 22.826 1.00 61.66 173 GLU A C 1
ATOM 1416 O O . GLU A 1 173 ? -29.297 5.666 23.971 1.00 61.66 173 GLU A O 1
ATOM 1421 N N . ARG A 1 174 ? -29.833 4.910 21.924 1.00 67.25 174 ARG A N 1
ATOM 1422 C CA . ARG A 1 174 ? -29.519 3.503 22.229 1.00 67.25 174 ARG A CA 1
ATOM 1423 C C . ARG A 1 174 ? -28.022 3.300 22.439 1.00 67.25 174 ARG A C 1
ATOM 1425 O O . ARG A 1 174 ? -27.631 2.585 23.366 1.00 67.25 174 ARG A O 1
ATOM 1432 N N . MET A 1 175 ? -27.196 3.967 21.633 1.00 66.00 175 MET A N 1
ATOM 1433 C CA . MET A 1 175 ? -25.741 3.978 21.791 1.00 66.00 175 MET A CA 1
ATOM 1434 C C . MET A 1 175 ? -25.351 4.573 23.152 1.00 66.00 175 MET A C 1
ATOM 1436 O O . MET A 1 175 ? -24.588 3.962 23.903 1.00 66.00 175 MET A O 1
ATOM 1440 N N . TRP A 1 176 ? -25.953 5.710 23.518 1.00 64.75 176 TRP A N 1
ATOM 1441 C CA . TRP A 1 176 ? -25.678 6.397 24.781 1.00 64.75 176 TRP A CA 1
ATOM 1442 C C . TRP A 1 176 ? -26.053 5.569 26.019 1.00 64.75 176 TRP A C 1
ATOM 1444 O O . TRP A 1 176 ? -25.255 5.452 26.954 1.00 64.75 176 TRP A O 1
ATOM 1454 N N . ARG A 1 177 ? -27.232 4.922 26.034 1.00 66.81 177 ARG A N 1
ATOM 1455 C CA . ARG A 1 177 ? -27.636 4.048 27.156 1.00 66.81 177 ARG A CA 1
ATOM 1456 C C . ARG A 1 177 ? -26.685 2.864 27.335 1.00 66.81 177 ARG A C 1
ATOM 1458 O O . ARG A 1 177 ? -26.345 2.525 28.472 1.00 66.81 177 ARG A O 1
ATOM 1465 N N . ARG A 1 178 ? -26.222 2.260 26.234 1.00 69.25 178 ARG A N 1
ATOM 1466 C CA . ARG A 1 178 ? -25.287 1.125 26.265 1.00 69.25 178 ARG A CA 1
ATOM 1467 C C . ARG A 1 178 ? -23.936 1.534 26.857 1.00 69.25 178 ARG A C 1
ATOM 1469 O O . ARG A 1 178 ? -23.460 0.877 27.782 1.00 69.25 178 ARG A O 1
ATOM 1476 N N . GLU A 1 179 ? -23.370 2.651 26.410 1.00 66.19 179 GLU A N 1
ATOM 1477 C CA . GLU A 1 179 ? -22.091 3.164 26.922 1.00 66.19 179 GLU A CA 1
ATOM 1478 C C . GLU A 1 179 ? -22.183 3.636 28.384 1.00 66.19 179 GLU A C 1
ATOM 1480 O O . GLU A 1 179 ? -21.296 3.345 29.191 1.00 66.19 179 GLU A O 1
ATOM 1485 N N . ARG A 1 180 ? -23.302 4.254 28.791 1.00 65.94 180 ARG A N 1
ATOM 1486 C CA . ARG A 1 180 ? -23.544 4.634 30.196 1.00 65.94 180 ARG A CA 1
ATOM 1487 C C . ARG A 1 180 ? -23.590 3.420 31.129 1.00 65.94 180 ARG A C 1
ATOM 1489 O O . ARG A 1 180 ? -23.125 3.505 32.266 1.00 65.94 180 ARG A O 1
ATOM 1496 N N . SER A 1 181 ? -24.134 2.294 30.661 1.00 65.38 181 SER A N 1
ATOM 1497 C CA . SER A 1 181 ? -24.185 1.051 31.442 1.00 65.38 181 SER A CA 1
ATOM 1498 C C . SER A 1 181 ? -22.795 0.428 31.633 1.00 65.38 181 SER A C 1
ATOM 1500 O O . SER A 1 181 ? -22.437 0.086 32.760 1.00 65.38 181 SER A O 1
ATOM 1502 N N . LYS A 1 182 ? -21.964 0.399 30.580 1.00 63.16 182 LYS A N 1
ATOM 1503 C CA . LYS A 1 182 ? -20.559 -0.036 30.650 1.00 63.16 182 LYS A CA 1
ATOM 1504 C C . LYS A 1 182 ? -19.717 0.860 31.562 1.00 63.16 182 LYS A C 1
ATOM 1506 O O . LYS A 1 182 ? -18.890 0.361 32.315 1.00 63.16 182 LYS A O 1
ATOM 1511 N N . ALA A 1 183 ? -19.947 2.175 31.544 1.00 59.12 183 ALA A N 1
ATOM 1512 C CA . ALA A 1 183 ? -19.232 3.122 32.404 1.00 59.12 183 ALA A CA 1
ATOM 1513 C C . ALA A 1 183 ? -19.548 2.950 33.904 1.00 59.12 183 ALA A C 1
ATOM 1515 O O . ALA A 1 183 ? -18.729 3.317 34.743 1.00 59.12 183 ALA A O 1
ATOM 1516 N N . ARG A 1 184 ? -20.718 2.391 34.245 1.00 59.03 184 ARG A N 1
ATOM 1517 C CA . ARG A 1 184 ? -21.121 2.067 35.626 1.00 59.03 184 ARG A CA 1
ATOM 1518 C C . ARG A 1 184 ? -20.590 0.720 36.121 1.00 59.03 184 ARG A C 1
ATOM 1520 O O . ARG A 1 184 ? -20.739 0.415 37.304 1.00 59.03 184 ARG A O 1
ATOM 1527 N N . GLN A 1 185 ? -20.001 -0.094 35.250 1.00 61.38 185 GLN A N 1
ATOM 1528 C CA . GLN A 1 185 ? -19.513 -1.413 35.625 1.00 61.38 185 GLN A CA 1
ATOM 1529 C C . GLN A 1 185 ? -18.292 -1.264 36.546 1.00 61.38 185 GLN A C 1
ATOM 1531 O O . GLN A 1 185 ? -17.278 -0.684 36.156 1.00 61.38 185 GLN A O 1
ATOM 1536 N N . LYS A 1 186 ? -18.405 -1.748 37.794 1.00 51.50 186 LYS A N 1
ATOM 1537 C CA . LYS A 1 186 ? -17.334 -1.659 38.800 1.00 51.50 186 LYS A CA 1
ATOM 1538 C C . LYS A 1 186 ? -16.063 -2.308 38.261 1.00 51.50 186 LYS A C 1
ATOM 1540 O O . LYS A 1 186 ? -16.024 -3.494 37.941 1.00 51.50 186 LYS A O 1
ATOM 1545 N N . THR A 1 187 ? -15.015 -1.508 38.185 1.00 51.50 187 THR A N 1
ATOM 1546 C CA . THR A 1 187 ? -13.704 -1.911 37.707 1.00 51.50 187 THR A CA 1
ATOM 1547 C C . THR A 1 187 ? -12.961 -2.625 38.836 1.00 51.50 187 THR A C 1
ATOM 1549 O O . THR A 1 187 ? -12.606 -1.985 39.824 1.00 51.50 187 THR A O 1
ATOM 1552 N N . LYS A 1 188 ? -12.721 -3.939 38.713 1.00 52.59 188 LYS A N 1
ATOM 1553 C CA . LYS A 1 188 ? -11.743 -4.647 39.558 1.00 52.59 188 LYS A CA 1
ATOM 1554 C C . LYS A 1 188 ? -10.347 -4.153 39.170 1.00 52.59 188 LYS A C 1
ATOM 1556 O O . LYS A 1 188 ? -9.730 -4.687 38.256 1.00 52.59 188 LYS A O 1
ATOM 1561 N N . ILE A 1 189 ? -9.907 -3.069 39.795 1.00 52.16 189 ILE A N 1
ATOM 1562 C CA . ILE A 1 189 ? -8.528 -2.587 39.734 1.00 52.16 189 ILE A CA 1
ATOM 1563 C C . ILE A 1 189 ? -7.976 -2.832 41.133 1.00 52.16 189 ILE A C 1
ATOM 1565 O O . ILE A 1 189 ? -8.252 -2.077 42.059 1.00 52.16 189 ILE A O 1
ATOM 1569 N N . GLY A 1 190 ? -7.302 -3.964 41.285 1.00 43.00 190 GLY A N 1
ATOM 1570 C CA . GLY A 1 190 ? -6.703 -4.428 42.529 1.00 43.00 190 GLY A CA 1
ATOM 1571 C C . GLY A 1 190 ? -6.147 -5.825 42.297 1.00 43.00 190 GLY A C 1
ATOM 1572 O O . GLY A 1 190 ? -6.891 -6.703 41.864 1.00 43.00 190 GLY A O 1
ATOM 1573 N N . PHE A 1 191 ? -4.841 -5.988 42.506 1.00 49.31 191 PHE A N 1
ATOM 1574 C CA . PHE A 1 191 ? -4.163 -7.279 42.452 1.00 49.31 191 PHE A CA 1
ATOM 1575 C C . PHE A 1 191 ? -4.818 -8.242 43.452 1.00 49.31 191 PHE A C 1
ATOM 1577 O O . PHE A 1 191 ? -5.040 -7.889 44.610 1.00 49.31 191 PHE A O 1
ATOM 1584 N N . THR A 1 192 ? -5.150 -9.445 42.996 1.00 38.16 192 THR A N 1
ATOM 1585 C CA . THR A 1 192 ? -5.330 -10.635 43.833 1.00 38.16 192 THR A CA 1
ATOM 1586 C C . THR A 1 192 ? -4.645 -11.778 43.114 1.00 38.16 192 THR A C 1
ATOM 1588 O O . THR A 1 192 ? -4.761 -11.804 41.866 1.00 38.16 192 THR A O 1
#

Foldseek 3Di:
DVVVVVCVVVCVVPPVVVVVVVVVLVVLLLVLLLVLLCVLQVPDQQDPVSDGDDPVLSVLLSVLLVLLQVLVVVVVPDPDDDPVSVCVSVVSNVVSVVVLVVLLVPDCVVQPPSRCSVVSNVVGPSSVVSSVVSSCVSCVVVNVVVVVCCVPPNDPVVVVVCCVPVVCVVVDVPVVVVVVVVVPPDDPPDDD

Mean predicted aligned error: 12.42 Å

Secondary structure (DSSP, 8-state):
-HHHHTTTTTTTTS-HHHHHHHHHHHHHHHHHHHHHHHHHHHHS--STT-PPPPHHHHHHHHHHHHHHHHHHHHHHH-SS--HHHHHHHHHHHHHHHHHHHHHHHS-HHHHGGGTTHHHHHTT-HHHHHHHHHHHHHHHHHHHHHHHHHHHHS--HHHHHHHHHHH-HHHH-HHHHHHHHHHHTS----S--

Nearest PDB structures (foldseek):
  6k7g-assembly1_A  TM=9.047E-01  e=1.943E-06  Homo sapiens
  6k7j-assembly1_A  TM=9.014E-01  e=1.943E-06  Homo sapiens
  6k7l-assembly1_A  TM=9.133E-01  e=2.526E-06  Homo sapiens
  6k7k-assembly1_A  TM=9.057E-01  e=2.957E-06  Homo sapiens
  6k7n-assembly1_A  TM=8.597E-01  e=1.043E-05  Homo sapiens